Protein AF-A0A1E5IID4-F1 (afdb_monomer)

InterPro domains:
  IPR002300 Aminoacyl-tRNA synthetase, class Ia [PF00133] (70-242)
  IPR009008 Valyl/Leucyl/Isoleucyl-tRNA synthetase, editing domain [G3DSA:3.90.740.10] (1-156)
  IPR009008 Valyl/Leucyl/Isoleucyl-tRNA synthetase, editing domain [SSF50677] (2-156)
  IPR014729 Rossmann-like alpha/beta/alpha sandwich fold [G3DSA:3.40.50.620] (157-250)
  IPR050081 Isoleucine--tRNA ligase [PTHR42765] (2-252)

Structure (mmCIF, N/CA/C/O backbone):
data_AF-A0A1E5IID4-F1
#
_entry.id   AF-A0A1E5IID4-F1
#
loop_
_atom_site.group_PDB
_atom_site.id
_atom_site.type_symbol
_atom_site.label_atom_id
_atom_site.label_alt_id
_atom_site.label_comp_id
_atom_site.label_asym_id
_atom_site.label_entity_id
_atom_site.label_seq_id
_atom_site.pdbx_PDB_ins_code
_atom_site.Cartn_x
_atom_site.Cartn_y
_atom_site.Cartn_z
_atom_site.occupancy
_atom_site.B_iso_or_equiv
_atom_site.auth_seq_id
_atom_site.auth_comp_id
_atom_site.auth_asym_id
_atom_site.auth_atom_id
_atom_site.pdbx_PDB_model_num
ATOM 1 N N . MET A 1 1 ? -8.132 -4.219 3.186 1.00 92.50 1 MET A N 1
ATOM 2 C CA . MET A 1 1 ? -7.608 -4.450 4.550 1.00 92.50 1 MET A CA 1
ATOM 3 C C . MET A 1 1 ? -6.937 -5.801 4.546 1.00 92.50 1 MET A C 1
ATOM 5 O O . MET A 1 1 ? -7.510 -6.718 3.970 1.00 92.50 1 MET A O 1
ATOM 9 N N . ALA A 1 2 ? -5.759 -5.918 5.139 1.00 95.44 2 ALA A N 1
ATOM 10 C CA . ALA A 1 2 ? -5.010 -7.163 5.176 1.00 95.44 2 ALA A CA 1
ATOM 11 C C . ALA A 1 2 ? -5.033 -7.800 6.567 1.00 95.44 2 ALA A C 1
ATOM 13 O O . ALA A 1 2 ? -4.907 -7.110 7.582 1.00 95.44 2 ALA A O 1
ATOM 14 N N . PHE A 1 3 ? -5.168 -9.123 6.568 1.00 96.56 3 PHE A N 1
ATOM 15 C CA . PHE A 1 3 ? -5.141 -10.006 7.729 1.00 96.56 3 PHE A CA 1
ATOM 16 C C . PHE A 1 3 ? -4.030 -11.039 7.540 1.00 96.56 3 PHE A C 1
ATOM 18 O O . PHE A 1 3 ? -3.734 -11.428 6.413 1.00 96.56 3 PHE A O 1
ATOM 25 N N . ASN A 1 4 ? -3.427 -11.539 8.611 1.00 96.69 4 ASN A N 1
ATOM 26 C CA . ASN A 1 4 ? -2.572 -12.715 8.482 1.00 96.69 4 ASN A CA 1
ATOM 27 C C . ASN A 1 4 ? -3.449 -13.971 8.393 1.00 96.69 4 ASN A C 1
ATOM 29 O O . ASN A 1 4 ? -4.409 -14.112 9.146 1.00 96.69 4 ASN A O 1
ATOM 33 N N . LYS A 1 5 ? -3.108 -14.901 7.499 1.00 95.50 5 LYS A N 1
ATOM 34 C CA . LYS A 1 5 ? -3.879 -16.129 7.271 1.00 95.50 5 LYS A CA 1
ATOM 35 C C . LYS A 1 5 ? -4.032 -16.993 8.530 1.00 95.50 5 LYS A C 1
ATOM 37 O O . LYS A 1 5 ? -5.129 -17.488 8.792 1.00 95.50 5 LYS A O 1
ATOM 42 N N . GLU A 1 6 ? -2.942 -17.186 9.270 1.00 95.50 6 GLU A N 1
ATOM 43 C CA . GLU A 1 6 ? -2.855 -18.192 10.338 1.00 95.50 6 GLU A CA 1
ATOM 44 C C . GLU A 1 6 ? -3.177 -17.635 11.723 1.00 95.50 6 GLU A C 1
ATOM 46 O O . GLU A 1 6 ? -3.486 -18.395 12.638 1.00 95.50 6 GLU A O 1
ATOM 51 N N . PHE A 1 7 ? -3.117 -16.316 11.881 1.00 96.62 7 PHE A N 1
ATOM 52 C CA . PHE A 1 7 ? -3.350 -15.684 13.167 1.00 96.62 7 PHE A CA 1
ATOM 53 C C . PHE A 1 7 ? -4.822 -15.705 13.597 1.00 96.62 7 PHE A C 1
ATOM 55 O O . PHE A 1 7 ? -5.734 -15.679 12.766 1.00 96.62 7 PHE A O 1
ATOM 62 N N . GLU A 1 8 ? -5.033 -15.713 14.916 1.00 97.06 8 GLU A N 1
ATOM 63 C CA . GLU A 1 8 ? -6.351 -15.631 15.545 1.00 97.06 8 GLU A CA 1
ATOM 64 C C . GLU A 1 8 ? -6.802 -14.179 15.725 1.00 97.06 8 GLU A C 1
ATOM 66 O O . GLU A 1 8 ? -6.074 -13.311 16.221 1.00 97.06 8 GLU A O 1
ATOM 71 N N . TYR A 1 9 ? -8.052 -13.939 15.361 1.00 97.50 9 TYR A N 1
ATOM 72 C CA . TYR A 1 9 ? -8.741 -12.669 15.485 1.00 97.50 9 TYR A CA 1
ATOM 73 C C . TYR A 1 9 ? -10.017 -12.865 16.288 1.00 97.50 9 TYR A C 1
ATOM 75 O O . TYR A 1 9 ? -10.673 -13.901 16.188 1.00 97.50 9 TYR A O 1
ATOM 83 N N . ALA A 1 10 ? -10.378 -11.842 17.048 1.00 96.06 10 ALA A N 1
ATOM 84 C CA . ALA A 1 10 ? -11.539 -11.839 17.912 1.00 96.06 10 ALA A CA 1
ATOM 85 C C . ALA A 1 10 ? -12.446 -10.653 17.583 1.00 96.06 10 ALA A C 1
ATOM 87 O O . ALA A 1 10 ? -11.965 -9.541 17.346 1.00 96.06 10 ALA A O 1
ATOM 88 N N . ALA A 1 11 ? -13.757 -10.884 17.606 1.00 96.19 11 ALA A N 1
ATOM 89 C CA . ALA A 1 11 ? -14.714 -9.813 17.829 1.00 96.19 11 ALA A CA 1
ATOM 90 C C . ALA A 1 11 ? -14.823 -9.602 19.342 1.00 96.19 11 ALA A C 1
ATOM 92 O O . ALA A 1 11 ? -15.233 -10.508 20.073 1.00 96.19 11 ALA A O 1
ATOM 93 N N . ALA A 1 12 ? -14.443 -8.414 19.800 1.00 96.00 12 ALA A N 1
ATOM 94 C CA . ALA A 1 12 ? -14.484 -8.035 21.202 1.00 96.00 12 ALA A CA 1
ATOM 95 C C . ALA A 1 12 ? -15.435 -6.854 21.419 1.00 96.00 12 ALA A C 1
ATOM 97 O O . ALA A 1 12 ? -15.457 -5.898 20.637 1.00 96.00 12 ALA A O 1
ATOM 98 N N . VAL A 1 13 ? -16.230 -6.936 22.484 1.00 97.19 13 VAL A N 1
ATOM 99 C CA . VAL A 1 13 ? -17.073 -5.846 22.981 1.00 97.19 13 VAL A CA 1
ATOM 100 C C . VAL A 1 13 ? -16.237 -5.036 23.963 1.00 97.19 13 VAL A C 1
ATOM 102 O O . VAL A 1 13 ? -15.956 -5.506 25.061 1.00 97.19 13 VAL A O 1
ATOM 105 N N . TYR A 1 14 ? -15.822 -3.838 23.567 1.00 95.69 14 TYR A N 1
ATOM 106 C CA . TYR A 1 14 ? -15.093 -2.901 24.418 1.00 95.69 14 TYR A CA 1
ATOM 107 C C . TYR A 1 14 ? -16.077 -1.979 25.136 1.00 95.69 14 TYR A C 1
ATOM 109 O O . TYR A 1 14 ? -16.897 -1.332 24.481 1.00 95.69 14 TYR A O 1
ATOM 117 N N . LYS A 1 15 ? -15.979 -1.903 26.467 1.00 96.00 15 LYS A N 1
ATOM 118 C CA . LYS A 1 15 ? -16.832 -1.063 27.319 1.00 96.00 15 LYS A CA 1
ATOM 119 C C . LYS A 1 15 ? -16.033 0.122 27.846 1.00 96.00 15 LYS A C 1
ATOM 121 O O . LYS A 1 15 ? -14.933 -0.052 28.371 1.00 96.00 15 LYS A O 1
ATOM 126 N N . PHE A 1 16 ? -16.578 1.321 27.701 1.00 93.31 16 PHE A N 1
ATOM 127 C CA . PHE A 1 16 ? -15.960 2.572 28.137 1.00 93.31 16 PHE A CA 1
ATOM 128 C C . PHE A 1 16 ? -16.589 3.061 29.451 1.00 93.31 16 PHE A C 1
ATOM 130 O O . PHE A 1 16 ? -17.698 2.663 29.807 1.00 93.31 16 PHE A O 1
ATOM 137 N N . GLU A 1 17 ? -15.888 3.930 30.184 1.00 90.31 17 GLU A N 1
ATOM 138 C CA . GLU A 1 17 ? -16.369 4.473 31.470 1.00 90.31 17 GLU A CA 1
ATOM 139 C C . GLU A 1 17 ? -17.666 5.289 31.333 1.00 90.31 17 GLU A C 1
ATOM 141 O O . GLU A 1 17 ? -18.474 5.339 32.256 1.00 90.31 17 GLU A O 1
ATOM 146 N N . ASP A 1 18 ? -17.911 5.874 30.159 1.00 89.94 18 ASP A N 1
ATOM 147 C CA . ASP A 1 18 ? -19.139 6.599 29.815 1.00 89.94 18 ASP A CA 1
ATOM 148 C C . ASP A 1 18 ? -20.308 5.669 29.431 1.00 89.94 18 ASP A C 1
ATOM 150 O O . ASP A 1 18 ? -21.311 6.123 28.882 1.00 89.94 18 ASP A O 1
ATOM 154 N N . SER A 1 19 ? -20.193 4.366 29.720 1.00 88.31 19 SER A N 1
ATOM 155 C CA . SER A 1 19 ? -21.159 3.312 29.370 1.00 88.31 19 SER A CA 1
ATOM 156 C C . SER A 1 19 ? -21.359 3.094 27.867 1.00 88.31 19 SER A C 1
ATOM 158 O O . SER A 1 19 ? -22.272 2.369 27.466 1.00 88.31 19 SER A O 1
ATOM 160 N N . ARG A 1 20 ? -20.513 3.681 27.012 1.00 91.38 20 ARG A N 1
ATOM 161 C CA . ARG A 1 20 ? -20.490 3.343 25.588 1.00 91.38 20 ARG A CA 1
ATOM 162 C C . ARG A 1 20 ? -19.929 1.936 25.401 1.00 91.38 20 ARG A C 1
ATOM 164 O O . ARG A 1 20 ? -18.980 1.538 26.077 1.00 91.38 20 ARG A O 1
ATOM 171 N N . GLU A 1 21 ? -20.476 1.212 24.433 1.00 93.81 21 GLU A N 1
ATOM 172 C CA . GLU A 1 21 ? -19.963 -0.086 24.001 1.00 93.81 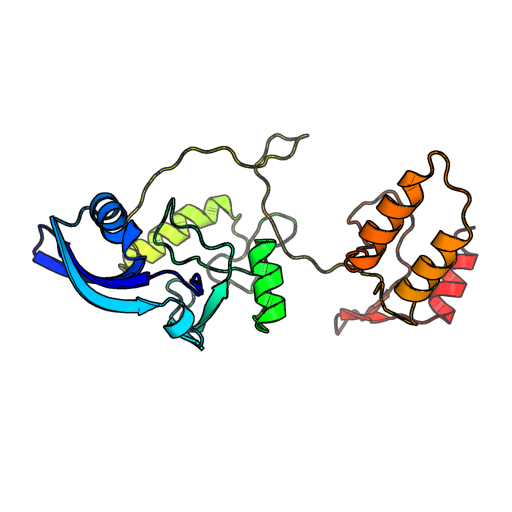21 GLU A CA 1
ATOM 173 C C . GLU A 1 21 ? -19.644 -0.054 22.505 1.00 93.81 21 GLU A C 1
ATOM 175 O O . GLU A 1 21 ? -20.433 0.450 21.706 1.00 93.81 21 GLU A O 1
ATOM 180 N N . GLU A 1 22 ? -18.494 -0.605 22.121 1.00 94.31 22 GLU A N 1
ATOM 181 C CA . GLU A 1 22 ? -18.074 -0.733 20.722 1.00 94.31 22 GLU A CA 1
ATOM 182 C C . GLU A 1 22 ? -17.695 -2.183 20.425 1.00 94.31 22 GLU A C 1
ATOM 184 O O . GLU A 1 22 ? -17.005 -2.832 21.212 1.00 94.31 22 GLU A O 1
ATOM 189 N N . ARG A 1 23 ? -18.110 -2.695 19.264 1.00 95.88 23 ARG A N 1
ATOM 190 C CA . ARG A 1 23 ? -17.734 -4.038 18.802 1.00 95.88 23 ARG A CA 1
ATOM 191 C C . ARG A 1 23 ? -16.633 -3.929 17.768 1.00 95.88 23 ARG A C 1
ATOM 193 O O . ARG A 1 23 ? -16.863 -3.411 16.677 1.00 95.88 23 ARG A O 1
ATOM 200 N N . LEU A 1 24 ? -15.454 -4.435 18.103 1.00 95.94 24 LEU A N 1
ATOM 201 C CA . LEU A 1 24 ? -14.268 -4.313 17.266 1.00 95.94 24 LEU A CA 1
ATOM 202 C C . LEU A 1 24 ? -13.729 -5.690 16.902 1.00 95.94 24 LEU A C 1
ATOM 204 O O . LEU A 1 24 ? -13.659 -6.579 17.746 1.00 95.94 24 LEU A O 1
ATOM 208 N N . ILE A 1 25 ? -13.315 -5.841 15.646 1.00 96.00 25 ILE A N 1
ATOM 209 C CA . ILE A 1 25 ? -12.484 -6.969 15.230 1.00 96.00 25 ILE A CA 1
ATOM 210 C C . ILE A 1 25 ? -11.034 -6.557 15.447 1.00 96.00 25 ILE A C 1
ATOM 212 O O . ILE A 1 25 ? -10.599 -5.519 14.945 1.00 96.00 25 ILE A O 1
ATOM 216 N N . VAL A 1 26 ? -10.294 -7.372 16.186 1.00 96.44 26 VAL A N 1
ATOM 217 C CA . VAL A 1 26 ? -8.874 -7.171 16.481 1.00 96.44 26 VAL A CA 1
ATOM 218 C C . VAL A 1 26 ? -8.156 -8.509 16.437 1.00 96.44 26 VAL A C 1
ATOM 220 O O . VAL A 1 26 ? -8.769 -9.565 16.595 1.00 96.44 26 VAL A O 1
ATOM 223 N N . ALA A 1 27 ? -6.845 -8.492 16.236 1.00 97.06 27 ALA A N 1
ATOM 224 C CA . ALA A 1 27 ? -6.039 -9.657 16.553 1.00 97.06 27 ALA A CA 1
ATOM 225 C C . ALA A 1 27 ? -6.164 -9.990 18.043 1.00 97.06 27 ALA A C 1
ATOM 227 O O . ALA A 1 27 ? -5.992 -9.111 18.890 1.00 97.06 27 ALA A O 1
ATOM 228 N N . LYS A 1 28 ? -6.420 -11.260 18.368 1.00 96.19 28 LYS A N 1
ATOM 229 C CA . LYS A 1 28 ? -6.664 -11.702 19.749 1.00 96.19 28 LYS A CA 1
ATOM 230 C C . LYS A 1 28 ? -5.496 -11.360 20.678 1.00 96.19 28 LYS A C 1
ATOM 232 O O . LYS A 1 28 ? -5.707 -10.828 21.761 1.00 96.19 28 LYS A O 1
ATOM 237 N N . ALA A 1 29 ? -4.266 -11.568 20.205 1.00 95.50 29 ALA A N 1
ATOM 238 C CA . ALA A 1 29 ? -3.044 -11.234 20.938 1.00 95.50 29 ALA A CA 1
ATOM 239 C C . ALA A 1 29 ? -2.870 -9.724 21.209 1.00 95.50 29 ALA A C 1
ATOM 241 O O . ALA A 1 29 ? -2.158 -9.348 22.135 1.00 95.50 29 ALA A O 1
ATOM 242 N N . LEU A 1 30 ? -3.527 -8.859 20.429 1.00 96.19 30 LEU A N 1
ATOM 243 C CA . LEU A 1 30 ? -3.438 -7.401 20.545 1.00 96.19 30 LEU A CA 1
ATOM 244 C C . LEU A 1 30 ? -4.653 -6.777 21.250 1.00 96.19 30 LEU A C 1
ATOM 246 O O . LEU A 1 30 ? -4.688 -5.560 21.421 1.00 96.19 30 LEU A O 1
ATOM 250 N N . ALA A 1 31 ? -5.636 -7.575 21.681 1.00 95.44 31 ALA A N 1
ATOM 251 C CA . ALA A 1 31 ? -6.885 -7.067 22.248 1.00 95.44 31 ALA A CA 1
ATOM 252 C C . ALA A 1 31 ? -6.673 -6.202 23.506 1.00 95.44 31 ALA A C 1
ATOM 254 O O . ALA A 1 31 ? -7.279 -5.133 23.615 1.00 95.44 31 ALA A O 1
ATOM 255 N N . GLU A 1 32 ? -5.767 -6.617 24.399 1.00 94.44 32 GLU A N 1
ATOM 256 C CA . GLU A 1 32 ? -5.387 -5.860 25.602 1.00 94.44 32 GLU A CA 1
ATOM 257 C C . GLU A 1 32 ? -4.684 -4.542 25.237 1.00 94.44 32 GLU A C 1
ATOM 259 O O . GLU A 1 32 ? -5.071 -3.473 25.695 1.00 94.44 32 GLU A O 1
ATOM 264 N N . ASN A 1 33 ? -3.712 -4.588 24.318 1.00 93.94 33 ASN A N 1
ATOM 265 C CA . ASN A 1 33 ? -2.992 -3.397 23.850 1.00 93.94 33 ASN A CA 1
ATOM 266 C C . ASN A 1 33 ? -3.955 -2.370 23.223 1.00 93.94 33 ASN A C 1
ATOM 268 O O . ASN A 1 33 ? -3.852 -1.163 23.461 1.00 93.94 33 ASN A O 1
ATOM 272 N N . VAL A 1 34 ? -4.936 -2.851 22.452 1.00 95.69 34 VAL A N 1
ATOM 273 C CA . VAL A 1 34 ? -5.995 -2.007 21.893 1.00 95.69 34 VAL A CA 1
ATOM 274 C C . VAL A 1 34 ? -6.870 -1.419 23.002 1.00 95.69 34 VAL A C 1
ATOM 276 O O . VAL A 1 34 ? -7.153 -0.223 22.930 1.00 95.69 34 VAL A O 1
ATOM 279 N N . LYS A 1 35 ? -7.238 -2.198 24.034 1.00 95.31 35 LYS A N 1
ATOM 280 C CA . LYS A 1 35 ? -8.002 -1.719 25.205 1.00 95.31 35 LYS A CA 1
ATOM 281 C C . LYS A 1 35 ? -7.343 -0.488 25.822 1.00 95.31 35 LYS A C 1
ATOM 283 O O . LYS A 1 35 ? -7.999 0.543 25.982 1.00 95.31 35 LYS A O 1
ATOM 288 N N . ASP A 1 36 ? -6.041 -0.578 26.082 1.00 94.06 36 ASP A N 1
ATOM 289 C CA . ASP A 1 36 ? -5.266 0.493 26.707 1.00 94.06 36 ASP A CA 1
ATOM 290 C C . ASP A 1 36 ? -5.187 1.732 25.806 1.00 94.06 36 ASP A C 1
ATOM 292 O O . ASP A 1 36 ? -5.413 2.861 26.250 1.00 94.06 36 ASP A O 1
ATOM 296 N N . LYS A 1 37 ? -4.931 1.534 24.506 1.00 93.88 37 LYS A N 1
ATOM 297 C CA . LYS A 1 37 ? -4.817 2.630 23.529 1.00 93.88 37 LYS A CA 1
ATOM 298 C C . LYS A 1 37 ? -6.129 3.386 23.321 1.00 93.88 37 LYS A C 1
ATOM 300 O O .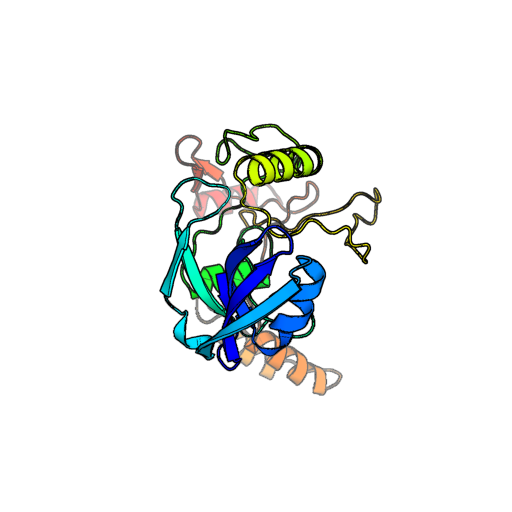 LYS A 1 37 ? -6.092 4.606 23.143 1.00 93.88 37 LYS A O 1
ATOM 305 N N . ILE A 1 38 ? -7.266 2.688 23.330 1.00 94.62 38 ILE A N 1
ATOM 306 C CA . ILE A 1 38 ? -8.592 3.312 23.200 1.00 94.62 38 ILE A CA 1
ATOM 307 C C . ILE A 1 38 ? -9.168 3.765 24.545 1.00 94.62 38 ILE A C 1
ATOM 309 O O . ILE A 1 38 ? -10.183 4.454 24.547 1.00 94.62 38 ILE A O 1
ATOM 313 N N . LYS A 1 39 ? -8.509 3.442 25.667 1.00 94.19 39 LYS A N 1
ATOM 314 C CA . LYS A 1 39 ? -8.967 3.733 27.034 1.00 94.19 39 LYS A CA 1
ATOM 315 C C . LYS A 1 39 ? -10.336 3.118 27.344 1.00 94.19 39 LYS A C 1
ATOM 317 O O . LYS A 1 39 ? -11.205 3.768 27.922 1.00 94.19 39 LYS A O 1
ATOM 322 N N . ALA A 1 40 ? -10.538 1.873 26.925 1.00 95.00 40 ALA A N 1
ATOM 323 C CA . ALA A 1 40 ? -11.692 1.095 27.360 1.00 95.00 40 ALA A CA 1
ATOM 324 C C . ALA A 1 40 ? -11.455 0.570 28.786 1.00 95.00 40 ALA A C 1
ATOM 326 O O . ALA A 1 40 ? -10.341 0.181 29.136 1.00 95.00 40 ALA A O 1
ATOM 327 N N . ALA A 1 41 ? -12.507 0.536 29.602 1.00 94.88 41 ALA A N 1
ATOM 328 C CA . ALA A 1 41 ? -12.450 0.009 30.963 1.00 94.88 41 ALA A CA 1
ATOM 329 C C . ALA A 1 41 ? -12.292 -1.519 30.959 1.00 94.88 41 ALA A C 1
ATOM 331 O O . ALA A 1 41 ? -11.540 -2.089 31.750 1.00 94.88 41 ALA A O 1
ATOM 332 N N . SER A 1 42 ? -12.973 -2.190 30.033 1.00 95.31 42 SER A N 1
ATOM 333 C CA . SER A 1 42 ? -12.894 -3.637 29.852 1.00 95.31 42 SER A CA 1
ATOM 334 C C . SER A 1 42 ? -13.168 -4.029 28.404 1.00 95.31 42 SER A C 1
ATOM 336 O O . SER A 1 42 ? -13.662 -3.230 27.602 1.00 95.31 42 SER A O 1
ATOM 338 N N . PHE A 1 43 ? -12.836 -5.271 28.064 1.00 96.56 43 PHE A N 1
ATOM 339 C CA . PHE A 1 43 ? -13.307 -5.906 26.842 1.00 96.56 43 PHE A CA 1
ATOM 340 C C . PHE A 1 43 ? -13.709 -7.350 27.114 1.00 96.56 43 PHE A C 1
ATOM 342 O O . PHE A 1 43 ? -13.184 -7.993 28.021 1.00 96.56 43 PHE A O 1
ATOM 349 N N . GLU A 1 44 ? -14.635 -7.848 26.307 1.00 96.69 44 GLU A N 1
ATOM 350 C CA . GLU A 1 44 ? -15.100 -9.230 26.342 1.00 96.69 44 GLU A CA 1
ATOM 351 C C . GLU A 1 44 ? -15.048 -9.807 24.929 1.00 96.69 44 GLU A C 1
ATOM 353 O O . GLU A 1 44 ? -15.604 -9.225 23.996 1.00 96.69 44 GLU A O 1
ATOM 358 N N . ILE A 1 45 ? -14.367 -10.939 24.756 1.00 96.94 45 ILE A N 1
ATOM 359 C CA . ILE A 1 45 ? -14.331 -11.648 23.475 1.00 96.94 45 ILE A CA 1
ATOM 360 C C . ILE A 1 45 ? -15.628 -12.439 23.323 1.00 96.94 45 ILE A C 1
ATOM 362 O O . ILE A 1 45 ? -15.943 -13.282 24.157 1.00 96.94 45 ILE A O 1
ATOM 366 N N . VAL A 1 46 ? -16.359 -12.185 22.238 1.00 97.12 46 VAL A N 1
ATOM 367 C CA . VAL A 1 46 ? -17.656 -12.831 21.963 1.00 97.12 46 VAL A CA 1
ATOM 368 C C . VAL A 1 46 ? -17.610 -13.792 20.778 1.00 97.12 46 VAL A C 1
ATOM 370 O O . VAL A 1 46 ? -18.520 -14.597 20.598 1.00 97.12 46 VAL A O 1
ATOM 373 N N . TRP A 1 47 ? -16.569 -13.707 19.949 1.00 96.94 47 TRP A N 1
ATOM 374 C CA . TRP A 1 47 ? -16.375 -14.584 18.799 1.00 96.94 47 TRP A CA 1
ATOM 375 C C . TRP A 1 47 ? -14.917 -14.574 18.348 1.00 96.94 47 TRP A C 1
ATOM 377 O O . TRP A 1 47 ? -14.248 -13.546 18.450 1.00 96.94 47 TRP A O 1
ATOM 387 N N . GLU A 1 48 ? -14.449 -15.695 17.802 1.00 96.81 48 GLU A N 1
ATOM 388 C CA . GLU A 1 48 ? -13.081 -15.862 17.317 1.00 96.81 48 GLU A CA 1
ATOM 389 C C . GLU A 1 48 ? -13.049 -16.585 15.967 1.00 96.81 48 GLU A C 1
ATOM 391 O O . GLU A 1 48 ? -13.883 -17.444 15.673 1.00 96.81 48 GLU A O 1
ATOM 396 N N . THR A 1 49 ? -12.055 -16.251 15.147 1.00 96.44 49 THR A N 1
ATOM 397 C CA . THR A 1 49 ? -11.751 -16.946 13.893 1.00 96.44 49 THR A CA 1
ATOM 398 C C . THR A 1 49 ? -10.273 -16.808 13.543 1.00 96.44 49 THR A C 1
ATOM 400 O O . THR A 1 49 ? -9.581 -15.905 14.015 1.00 96.44 49 THR A O 1
ATOM 403 N N . LYS A 1 50 ? -9.793 -17.643 12.621 1.00 96.81 50 LYS A N 1
ATOM 404 C CA . LYS A 1 50 ? -8.538 -17.382 11.908 1.00 96.81 50 LYS A CA 1
ATOM 405 C C . LYS A 1 50 ? -8.714 -16.289 10.857 1.00 96.81 50 LYS A C 1
ATOM 407 O O . LYS A 1 50 ? -9.794 -16.161 10.270 1.00 96.81 50 LYS A O 1
ATOM 412 N N . GLY A 1 51 ? -7.641 -15.557 10.559 1.00 94.38 51 GLY A N 1
ATOM 413 C CA . GLY A 1 51 ? -7.674 -14.435 9.615 1.00 94.38 51 GLY A CA 1
ATOM 414 C C . GLY A 1 51 ? -8.067 -14.812 8.183 1.00 94.38 51 GLY A C 1
ATOM 415 O O . GLY A 1 51 ? -8.653 -13.991 7.478 1.00 94.38 51 GLY A O 1
ATOM 416 N N . ILE A 1 52 ? -7.861 -16.071 7.775 1.00 95.75 52 ILE A N 1
ATOM 417 C CA . ILE A 1 52 ? -8.385 -16.608 6.505 1.00 95.75 52 ILE A CA 1
ATOM 418 C C . ILE A 1 52 ? -9.908 -16.445 6.358 1.00 95.75 52 ILE A C 1
ATOM 420 O O . ILE A 1 52 ? -10.397 -16.272 5.245 1.00 95.75 52 ILE A O 1
ATOM 424 N N . GLY A 1 53 ? -10.655 -16.434 7.467 1.00 93.56 53 GLY A N 1
ATOM 425 C CA . GLY A 1 53 ? -12.108 -16.245 7.465 1.00 93.56 53 GLY A CA 1
ATOM 426 C C . GLY A 1 53 ? -12.564 -14.849 7.025 1.00 93.56 53 GLY A C 1
ATOM 427 O O . GLY A 1 53 ? -13.744 -14.665 6.744 1.00 93.56 53 GLY A O 1
ATOM 428 N N . PHE A 1 54 ? -11.654 -13.871 6.933 1.00 93.69 54 PHE A N 1
ATOM 429 C CA . PHE A 1 54 ? -11.973 -12.510 6.485 1.00 93.69 54 PHE A CA 1
ATOM 430 C C . PHE A 1 54 ? -11.687 -12.252 5.005 1.00 93.69 54 PHE A C 1
ATOM 432 O O . PHE A 1 54 ? -11.923 -11.138 4.527 1.00 93.69 54 PHE A O 1
ATOM 439 N N . VAL A 1 55 ? -11.188 -13.241 4.258 1.00 92.94 55 VAL A N 1
ATOM 440 C CA . VAL A 1 55 ? -10.992 -13.077 2.813 1.00 92.94 55 VAL A CA 1
ATOM 441 C C . VAL A 1 55 ? -12.337 -12.803 2.143 1.00 92.94 55 VAL A C 1
ATOM 443 O O . VAL A 1 55 ? -13.305 -13.533 2.334 1.00 92.94 55 VAL A O 1
ATOM 446 N N . GLY A 1 56 ? -12.403 -11.725 1.363 1.00 90.19 56 GLY A N 1
ATOM 447 C CA . GLY A 1 56 ? -13.630 -11.301 0.685 1.00 90.19 56 GLY A CA 1
ATOM 448 C C . GLY A 1 56 ? -14.593 -10.489 1.557 1.00 90.19 56 GLY A C 1
ATOM 449 O O . GLY A 1 56 ? -15.590 -9.990 1.030 1.00 90.19 56 GLY A O 1
ATOM 450 N N . LEU A 1 57 ? -14.299 -10.288 2.850 1.00 92.56 57 LEU A N 1
ATOM 451 C CA . LEU A 1 57 ? -15.103 -9.420 3.713 1.00 92.56 57 LEU A CA 1
ATOM 452 C C . LEU A 1 57 ? -15.173 -8.014 3.109 1.00 92.56 57 LEU A C 1
ATOM 454 O O . LEU A 1 57 ? -14.146 -7.410 2.794 1.00 92.56 57 LEU A O 1
ATOM 458 N N . LYS A 1 58 ? -16.385 -7.479 2.972 1.00 92.38 58 LYS A N 1
ATOM 459 C CA . LYS A 1 58 ? -16.608 -6.118 2.488 1.00 92.38 58 LYS A CA 1
ATOM 460 C C . LYS A 1 58 ? -16.741 -5.168 3.666 1.00 92.38 58 LYS A C 1
ATOM 462 O O . LYS A 1 58 ? -17.612 -5.338 4.515 1.00 92.38 58 LYS A O 1
ATOM 467 N N . CYS A 1 59 ? -15.903 -4.141 3.692 1.00 90.44 59 CYS A N 1
ATOM 468 C CA . CYS A 1 59 ? -15.911 -3.121 4.733 1.00 90.44 59 CYS A CA 1
ATOM 469 C C . CYS A 1 59 ? -16.078 -1.740 4.119 1.00 90.44 59 CYS A C 1
ATOM 471 O O . CYS A 1 59 ? -15.498 -1.432 3.080 1.00 90.44 59 CYS A O 1
ATOM 473 N N . ARG A 1 60 ? -16.866 -0.891 4.770 1.00 91.12 60 ARG A N 1
ATOM 474 C CA . ARG A 1 60 ? -17.062 0.488 4.328 1.00 91.12 60 ARG A CA 1
ATOM 475 C C . ARG A 1 60 ? -15.838 1.328 4.685 1.00 91.12 60 ARG A C 1
ATOM 477 O O . ARG A 1 60 ? -15.344 1.253 5.808 1.00 91.12 60 ARG A O 1
ATOM 484 N N . ASN A 1 61 ? -15.357 2.134 3.743 1.00 88.88 61 ASN A N 1
ATOM 485 C CA . ASN A 1 61 ? -14.278 3.075 4.011 1.00 88.88 61 ASN A CA 1
ATOM 486 C C . ASN A 1 61 ? -14.771 4.203 4.946 1.00 88.88 61 ASN A C 1
ATOM 488 O O . ASN A 1 61 ? -15.823 4.790 4.689 1.00 88.88 61 ASN A O 1
ATOM 492 N N . PRO A 1 62 ? -14.036 4.543 6.020 1.00 88.38 62 PRO A N 1
ATOM 493 C CA . PRO A 1 62 ? -14.476 5.573 6.955 1.00 88.38 62 PRO A CA 1
ATOM 494 C C . PRO A 1 62 ? -14.374 6.994 6.382 1.00 88.38 62 PRO A C 1
ATOM 496 O O . PRO A 1 62 ? -15.086 7.876 6.847 1.00 88.38 62 PRO A O 1
ATOM 499 N N . LEU A 1 63 ? -13.528 7.236 5.382 1.00 86.25 63 LEU A N 1
ATOM 500 C CA . LEU A 1 63 ? -13.275 8.568 4.832 1.00 86.25 63 LEU A CA 1
ATOM 501 C C . LEU A 1 63 ? -14.033 8.823 3.520 1.00 86.25 63 LEU A C 1
ATOM 503 O O . LEU A 1 63 ? -14.565 9.910 3.314 1.00 86.25 63 LEU A O 1
ATOM 507 N N . VAL A 1 64 ? -14.085 7.822 2.640 1.00 81.12 64 VAL A N 1
ATOM 508 C CA . VAL A 1 64 ? -14.558 7.957 1.254 1.00 81.12 64 VAL A CA 1
ATOM 509 C C . VAL A 1 64 ? -15.913 7.265 1.079 1.00 81.12 64 VAL A C 1
ATOM 511 O O . VAL A 1 64 ? -15.989 6.150 0.564 1.00 81.12 64 VAL A O 1
ATOM 514 N N . GLY A 1 65 ? -16.978 7.943 1.519 1.00 75.31 65 GLY A N 1
ATOM 515 C CA . GLY A 1 65 ? -18.381 7.601 1.237 1.00 75.31 65 GLY A CA 1
ATOM 516 C C . GLY A 1 65 ? -18.731 6.111 1.366 1.00 75.31 65 GLY A C 1
ATOM 517 O O . GLY A 1 65 ? -18.575 5.506 2.428 1.00 75.31 65 GLY A O 1
ATOM 518 N N . ASP A 1 66 ? -19.223 5.529 0.270 1.00 79.12 66 ASP A N 1
ATOM 519 C CA . ASP A 1 66 ? -19.647 4.123 0.187 1.00 79.12 66 ASP A CA 1
ATOM 520 C C . ASP A 1 66 ? -18.607 3.213 -0.474 1.00 79.12 66 ASP A C 1
ATOM 522 O O . ASP A 1 66 ? -18.903 2.068 -0.825 1.00 79.12 66 ASP A O 1
ATOM 526 N N . ARG A 1 67 ? -17.363 3.690 -0.624 1.00 86.00 67 ARG A N 1
ATOM 527 C CA . ARG A 1 67 ? -16.292 2.871 -1.189 1.00 86.00 67 ARG A CA 1
ATOM 528 C C . ARG A 1 67 ? -16.083 1.635 -0.318 1.00 86.00 67 ARG A C 1
ATOM 530 O O . ARG A 1 67 ? -15.775 1.733 0.873 1.00 86.00 67 ARG A O 1
ATOM 537 N N . GLN A 1 68 ? -16.219 0.468 -0.934 1.00 87.12 68 GLN A N 1
ATOM 538 C CA . GLN A 1 68 ? -15.986 -0.806 -0.273 1.00 87.12 68 GLN A CA 1
ATOM 539 C C . GLN A 1 68 ? -14.504 -1.169 -0.344 1.00 87.12 68 GLN A C 1
ATOM 541 O O . GLN A 1 68 ? -13.854 -1.047 -1.378 1.00 87.12 68 GLN A O 1
ATOM 546 N N . SER A 1 69 ? -13.971 -1.607 0.787 1.00 89.25 69 SER A N 1
ATOM 547 C CA . SER A 1 69 ? -12.667 -2.244 0.909 1.00 89.25 69 SER A CA 1
ATOM 548 C C . SER A 1 69 ? -12.871 -3.741 1.075 1.00 89.25 69 SER A C 1
ATOM 550 O O . SER A 1 69 ? -13.787 -4.162 1.779 1.00 89.25 69 SER A O 1
ATOM 552 N N . GLN A 1 70 ? -12.000 -4.534 0.465 1.00 92.00 70 GLN A N 1
ATOM 553 C CA . GLN A 1 70 ? -12.012 -5.985 0.602 1.00 92.00 70 GLN A CA 1
ATOM 554 C C . GLN A 1 70 ? -11.013 -6.444 1.673 1.00 92.00 70 GLN A C 1
ATOM 556 O O . GLN A 1 70 ? -9.939 -5.849 1.834 1.00 92.00 70 GLN A O 1
ATOM 561 N N . GLY A 1 71 ? -11.375 -7.491 2.411 1.00 94.38 71 GLY A N 1
ATOM 562 C CA . GLY A 1 71 ? -10.470 -8.266 3.250 1.00 94.38 71 GLY A CA 1
ATOM 563 C C . GLY A 1 71 ? -9.614 -9.213 2.410 1.00 94.38 71 GLY A C 1
ATOM 564 O O . GLY A 1 71 ? -10.138 -9.974 1.596 1.00 94.38 71 GLY A O 1
ATOM 565 N N . ILE A 1 72 ? -8.300 -9.155 2.599 1.00 95.62 72 ILE A N 1
ATOM 566 C CA . ILE A 1 72 ? -7.314 -10.021 1.941 1.00 95.62 72 ILE A CA 1
ATOM 567 C C . ILE A 1 72 ? -6.411 -10.664 2.992 1.00 95.62 72 ILE A C 1
ATOM 569 O O . ILE A 1 72 ? -6.305 -10.146 4.107 1.00 95.62 72 ILE A O 1
ATOM 573 N N . VAL A 1 73 ? -5.726 -11.751 2.635 1.00 95.69 73 VAL A N 1
ATOM 574 C CA . VAL A 1 73 ? -4.660 -12.298 3.481 1.00 95.69 73 VAL A CA 1
ATOM 575 C C . VAL A 1 73 ? -3.294 -11.841 2.995 1.00 95.69 73 VAL A C 1
ATOM 577 O O . VAL A 1 73 ? -3.020 -11.853 1.798 1.00 95.69 73 VAL A O 1
ATOM 580 N N . ALA A 1 74 ? -2.434 -11.454 3.930 1.00 93.50 74 ALA A N 1
ATOM 581 C CA . ALA A 1 74 ? -1.065 -11.066 3.647 1.00 93.50 74 ALA A CA 1
ATOM 582 C C . ALA A 1 74 ? -0.118 -11.488 4.775 1.00 93.50 74 ALA A C 1
ATOM 584 O O . ALA A 1 74 ? -0.418 -11.327 5.959 1.00 93.50 74 ALA A O 1
ATOM 585 N N . GLY A 1 75 ? 1.050 -12.011 4.399 1.00 92.19 75 GLY A N 1
ATOM 586 C CA . GLY A 1 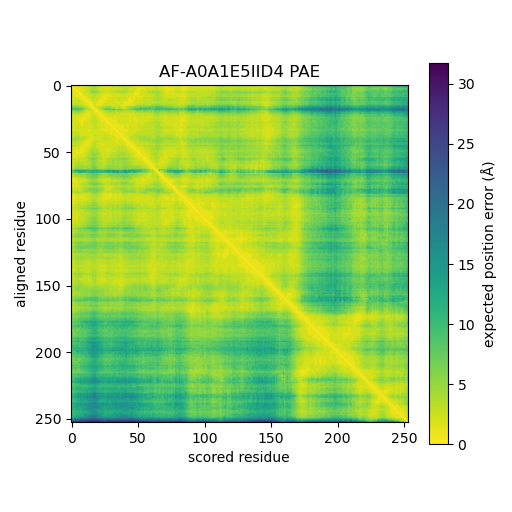75 ? 2.055 -12.497 5.350 1.00 92.19 75 GLY A CA 1
ATOM 587 C C . GLY A 1 75 ? 2.806 -11.395 6.103 1.00 92.19 75 GLY A C 1
ATOM 588 O O . GLY A 1 75 ? 3.388 -11.675 7.142 1.00 92.19 75 GLY A O 1
ATOM 589 N N . PHE A 1 76 ? 2.778 -10.149 5.615 1.00 92.06 76 PHE A N 1
ATOM 590 C CA . PHE A 1 76 ? 3.472 -9.014 6.241 1.00 92.06 76 PHE A CA 1
ATOM 591 C C . PHE A 1 76 ? 2.746 -8.438 7.466 1.00 92.06 76 PHE A C 1
ATOM 593 O O . PHE A 1 76 ? 3.265 -7.544 8.131 1.00 92.06 76 PHE A O 1
ATOM 600 N N . VAL A 1 77 ? 1.529 -8.904 7.761 1.00 93.00 77 VAL A N 1
ATOM 601 C CA . VAL A 1 77 ? 0.776 -8.456 8.936 1.00 93.00 77 VAL A CA 1
ATOM 602 C C . VAL A 1 77 ? 1.467 -8.970 10.201 1.00 93.00 77 VAL A C 1
ATOM 604 O O . VAL A 1 77 ? 1.618 -10.180 10.370 1.00 93.00 77 VAL A O 1
ATOM 607 N N . SER A 1 78 ? 1.866 -8.045 11.078 1.00 91.38 78 SER A N 1
ATOM 608 C CA . SER A 1 78 ? 2.568 -8.314 12.341 1.00 91.38 78 SER A CA 1
ATOM 609 C C . SER A 1 78 ? 1.614 -8.366 13.544 1.00 91.38 78 SER A C 1
ATOM 611 O O . SER A 1 78 ? 0.516 -7.809 13.506 1.00 91.38 78 SER A O 1
ATOM 613 N N . MET A 1 79 ? 2.067 -9.030 14.612 1.00 91.44 79 MET A N 1
ATOM 614 C CA . MET A 1 79 ? 1.416 -9.109 15.929 1.00 91.44 79 MET A CA 1
ATOM 615 C C . MET A 1 79 ? 2.149 -8.334 17.023 1.00 91.44 79 MET A C 1
ATOM 617 O O . MET A 1 79 ? 1.799 -8.442 18.193 1.00 91.44 79 MET A O 1
ATOM 621 N N . GLU A 1 80 ? 3.171 -7.567 16.657 1.00 88.81 80 GLU A N 1
ATOM 622 C CA . GLU A 1 80 ? 3.945 -6.778 17.617 1.00 88.81 80 GLU A CA 1
ATOM 623 C C . GLU A 1 80 ? 3.232 -5.472 17.979 1.00 88.81 80 GLU A C 1
ATOM 625 O O . GLU A 1 80 ? 3.275 -5.037 19.125 1.00 88.81 80 GLU A O 1
ATOM 630 N N . ASP A 1 81 ? 2.543 -4.860 17.011 1.00 86.12 81 ASP A N 1
ATOM 631 C CA . ASP A 1 81 ? 1.962 -3.531 17.161 1.00 86.12 81 ASP A CA 1
ATOM 632 C C . ASP A 1 81 ? 0.689 -3.323 16.327 1.00 86.12 81 ASP A C 1
ATOM 634 O O . ASP A 1 81 ? 0.400 -4.023 15.355 1.00 86.12 81 ASP A O 1
ATOM 638 N N . GLY A 1 82 ? -0.076 -2.294 16.700 1.00 92.38 82 GLY A N 1
ATOM 639 C CA . GLY A 1 82 ? -1.325 -1.919 16.034 1.00 92.38 82 GLY A CA 1
ATOM 640 C C . GLY A 1 82 ? -2.515 -2.768 16.485 1.00 92.38 82 GLY A C 1
ATOM 641 O O . GLY A 1 82 ? -2.675 -3.034 17.672 1.00 92.38 82 GLY A O 1
ATOM 642 N N . THR A 1 83 ? -3.384 -3.135 15.541 1.00 95.38 83 THR A N 1
ATOM 643 C CA . THR A 1 83 ? -4.598 -3.943 15.784 1.00 95.38 83 THR A CA 1
ATOM 644 C C . THR A 1 83 ? -4.509 -5.348 15.182 1.00 95.38 83 THR A C 1
ATOM 646 O O . THR A 1 83 ? -5.452 -6.130 15.303 1.00 95.38 83 THR A O 1
ATOM 649 N N . GLY A 1 84 ? -3.418 -5.651 14.469 1.00 94.81 84 GLY A N 1
ATOM 650 C CA . GLY A 1 84 ? -3.276 -6.848 13.636 1.00 94.81 84 GLY A CA 1
ATOM 651 C C . GLY A 1 84 ? -4.107 -6.816 12.349 1.00 94.81 84 GLY A C 1
ATOM 652 O O . GLY A 1 84 ? -4.172 -7.820 11.643 1.00 94.81 84 GLY A O 1
ATOM 653 N N . ILE A 1 85 ? -4.742 -5.683 12.024 1.00 95.75 85 ILE A N 1
ATOM 654 C CA . ILE A 1 85 ? -5.463 -5.452 10.766 1.00 95.75 85 ILE A CA 1
ATOM 655 C C . ILE A 1 85 ? -4.826 -4.251 10.074 1.00 95.75 85 ILE A C 1
ATOM 657 O O . ILE A 1 85 ? -4.805 -3.148 10.622 1.00 95.75 85 ILE A O 1
ATOM 661 N N . VAL A 1 86 ? -4.323 -4.453 8.859 1.00 95.56 86 VAL A N 1
ATOM 662 C CA . VAL A 1 86 ? -3.561 -3.423 8.142 1.00 95.56 86 VAL A CA 1
ATOM 663 C C . VAL A 1 86 ? -4.435 -2.762 7.074 1.00 95.56 86 VAL A C 1
ATOM 665 O O . VAL A 1 86 ? -5.073 -3.429 6.251 1.00 95.56 86 VAL A O 1
ATOM 668 N N . HIS A 1 87 ? -4.501 -1.430 7.088 1.00 94.44 87 HIS A N 1
ATOM 669 C CA . HIS A 1 87 ? -5.072 -0.663 5.980 1.00 94.44 87 HIS A CA 1
ATOM 670 C C . HIS A 1 87 ? -4.147 -0.768 4.764 1.00 94.44 87 HIS A C 1
ATOM 672 O O . HIS A 1 87 ? -2.946 -0.612 4.913 1.00 94.44 87 HIS A O 1
ATOM 678 N N . ILE A 1 88 ? -4.725 -1.012 3.584 1.00 93.19 88 ILE A N 1
ATOM 679 C CA . ILE A 1 88 ? -3.982 -1.183 2.333 1.00 93.19 88 ILE A CA 1
ATOM 680 C C . ILE A 1 88 ? -4.320 -0.032 1.393 1.00 93.19 88 ILE A C 1
ATOM 682 O O . ILE A 1 88 ? -5.497 0.186 1.084 1.00 93.19 88 ILE A O 1
ATOM 686 N N . ALA A 1 89 ? -3.285 0.655 0.924 1.00 93.62 89 ALA A N 1
ATOM 687 C CA . ALA A 1 89 ? -3.334 1.699 -0.086 1.00 93.62 89 ALA A CA 1
ATOM 688 C C . ALA A 1 89 ? -2.279 1.390 -1.166 1.00 93.62 89 ALA A C 1
ATOM 690 O O . ALA A 1 89 ? -1.143 1.858 -1.061 1.00 93.62 89 ALA A O 1
ATOM 691 N N . PRO A 1 90 ? -2.630 0.632 -2.229 1.00 93.94 90 PRO A N 1
ATOM 692 C CA . PRO A 1 90 ? -1.653 0.121 -3.198 1.00 93.94 90 PRO A CA 1
ATOM 693 C C . PRO A 1 90 ? -0.807 1.200 -3.882 1.00 93.94 90 PRO A C 1
ATOM 695 O O . PRO A 1 90 ? 0.313 0.940 -4.304 1.00 93.94 90 PRO A O 1
ATOM 698 N N . GLY A 1 91 ? -1.303 2.436 -3.967 1.00 94.62 91 GLY A N 1
ATOM 699 C CA . GLY A 1 91 ? -0.535 3.555 -4.499 1.00 94.62 91 GLY A CA 1
ATOM 700 C C . GLY A 1 91 ? 0.514 4.150 -3.556 1.00 94.62 91 GLY A C 1
ATOM 701 O O . GLY A 1 91 ? 1.174 5.104 -3.960 1.00 94.62 91 GLY A O 1
ATOM 702 N N . HIS A 1 92 ? 0.665 3.662 -2.321 1.00 94.75 92 HIS A N 1
ATOM 703 C CA . HIS A 1 92 ? 1.475 4.308 -1.278 1.00 94.75 92 HIS A CA 1
ATOM 704 C C . HIS A 1 92 ? 2.324 3.348 -0.424 1.00 94.75 92 HIS A C 1
ATOM 706 O O . HIS A 1 92 ? 2.922 3.784 0.558 1.00 94.75 92 HIS A O 1
ATOM 712 N N . GLY A 1 93 ? 2.439 2.074 -0.803 1.00 92.69 93 GLY A N 1
ATOM 713 C CA . GLY A 1 93 ? 3.289 1.088 -0.126 1.00 92.69 93 GLY A CA 1
ATOM 714 C C . GLY A 1 93 ? 3.722 -0.014 -1.088 1.00 92.69 93 GLY A C 1
ATOM 715 O O . GLY A 1 93 ? 2.986 -0.337 -2.016 1.00 92.69 93 GLY A O 1
ATOM 716 N N . GLN A 1 94 ? 4.920 -0.572 -0.906 1.00 91.06 94 GLN A N 1
ATOM 717 C CA . GLN A 1 94 ? 5.441 -1.611 -1.804 1.00 91.06 94 GLN A CA 1
ATOM 718 C C . GLN A 1 94 ? 4.690 -2.934 -1.615 1.00 91.06 94 GLN A C 1
ATOM 720 O O . GLN A 1 94 ? 4.272 -3.557 -2.592 1.00 91.06 94 GLN A O 1
ATOM 725 N N . GLU A 1 95 ? 4.500 -3.346 -0.365 1.00 92.62 95 GLU A N 1
ATOM 726 C CA . GLU A 1 95 ? 3.735 -4.530 0.019 1.00 92.62 95 GLU A CA 1
ATOM 727 C C . GLU A 1 95 ? 2.262 -4.374 -0.380 1.00 92.62 95 GLU A C 1
ATOM 729 O O . GLU A 1 95 ? 1.668 -5.283 -0.960 1.00 92.62 95 GLU A O 1
ATOM 734 N N . ASP A 1 96 ? 1.702 -3.181 -0.165 1.00 94.94 96 ASP A N 1
ATOM 735 C CA . ASP A 1 96 ? 0.347 -2.818 -0.575 1.00 94.94 96 ASP A CA 1
ATOM 736 C C . ASP A 1 96 ? 0.169 -2.882 -2.095 1.00 94.94 96 ASP A C 1
ATOM 738 O O . ASP A 1 96 ? -0.864 -3.346 -2.574 1.00 94.94 96 ASP A O 1
ATOM 742 N N . TYR A 1 97 ? 1.165 -2.422 -2.860 1.00 93.38 97 TYR A N 1
ATOM 743 C CA . TYR A 1 97 ? 1.162 -2.475 -4.322 1.00 93.38 97 TYR A CA 1
ATOM 744 C C . TYR A 1 97 ? 1.162 -3.922 -4.821 1.00 93.38 97 TYR A C 1
ATOM 746 O O . TYR A 1 97 ? 0.367 -4.277 -5.689 1.00 93.38 97 TYR A O 1
ATOM 754 N N . GLN A 1 98 ? 2.016 -4.774 -4.245 1.00 91.94 98 GLN A N 1
ATOM 755 C CA . GLN A 1 98 ? 2.082 -6.197 -4.592 1.00 91.94 98 GLN A CA 1
ATOM 756 C C . GLN A 1 98 ? 0.779 -6.923 -4.258 1.00 91.94 98 GLN A C 1
ATOM 758 O O . GLN A 1 98 ? 0.234 -7.615 -5.116 1.00 91.94 98 GLN A O 1
ATOM 763 N N . ALA A 1 99 ? 0.240 -6.701 -3.058 1.00 93.06 99 ALA A N 1
ATOM 764 C CA . ALA A 1 99 ? -1.062 -7.230 -2.672 1.00 93.06 99 ALA A CA 1
ATOM 765 C C . ALA A 1 99 ? -2.183 -6.688 -3.576 1.00 93.06 99 ALA A C 1
ATOM 767 O O . ALA A 1 99 ? -3.113 -7.411 -3.926 1.00 93.06 99 ALA A O 1
ATOM 768 N N . GLY A 1 100 ? -2.084 -5.427 -4.000 1.00 93.38 100 GLY A N 1
ATOM 769 C CA . GLY A 1 100 ? -3.004 -4.832 -4.959 1.00 93.38 100 GLY A CA 1
ATOM 770 C C . GLY A 1 100 ? -2.991 -5.545 -6.309 1.00 93.38 100 GLY A C 1
ATOM 771 O O . GLY A 1 100 ? -4.055 -5.871 -6.822 1.00 93.38 100 GLY A O 1
ATOM 772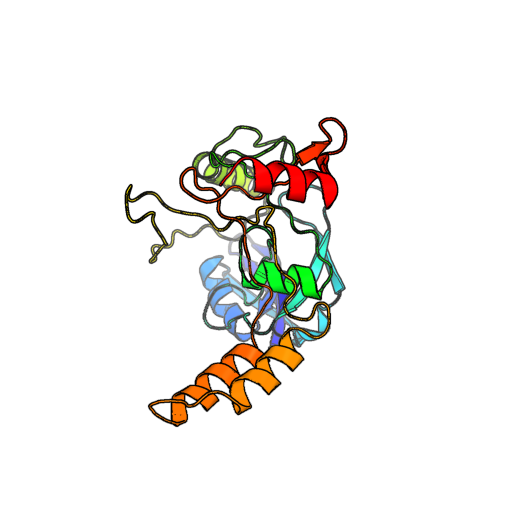 N N . LEU A 1 101 ? -1.812 -5.862 -6.847 1.00 91.69 101 LEU A N 1
ATOM 773 C CA . LEU A 1 101 ? -1.689 -6.633 -8.088 1.00 91.69 101 LEU A CA 1
ATOM 774 C C . LEU A 1 101 ? -2.224 -8.063 -7.945 1.00 91.69 101 LEU A C 1
ATOM 776 O O . LEU A 1 101 ? -2.968 -8.518 -8.810 1.00 91.69 101 LEU A O 1
ATOM 780 N N . GLU A 1 102 ? -1.873 -8.758 -6.860 1.00 91.88 102 GLU A N 1
ATOM 781 C CA . GLU A 1 102 ? -2.276 -10.152 -6.617 1.00 91.88 102 GLU A CA 1
ATOM 782 C C . GLU A 1 102 ? -3.799 -10.305 -6.500 1.00 91.88 102 GLU A C 1
ATOM 784 O O . GLU A 1 102 ? -4.383 -11.218 -7.081 1.00 91.88 102 GLU A O 1
ATOM 789 N N . TYR A 1 103 ? -4.449 -9.388 -5.782 1.00 91.62 103 TYR A N 1
ATOM 790 C CA . TYR A 1 103 ? -5.891 -9.430 -5.531 1.00 91.62 103 TYR A CA 1
ATOM 791 C C . TYR A 1 103 ? -6.715 -8.586 -6.515 1.00 91.62 103 TYR A C 1
ATOM 793 O O . TYR A 1 103 ? -7.926 -8.454 -6.331 1.00 91.62 103 TYR A O 1
ATOM 801 N N . GLY A 1 104 ? -6.087 -7.997 -7.539 1.00 91.69 104 GLY A N 1
ATOM 802 C CA . GLY A 1 104 ? -6.769 -7.152 -8.525 1.00 91.69 104 GLY A CA 1
ATOM 803 C C . GLY A 1 104 ? -7.395 -5.886 -7.927 1.00 91.69 104 GLY A C 1
ATOM 804 O O . GLY A 1 104 ? -8.459 -5.451 -8.366 1.00 91.69 104 GLY A O 1
ATOM 805 N N . LEU A 1 105 ? -6.771 -5.309 -6.897 1.00 91.44 105 LEU A N 1
ATOM 806 C CA . LEU A 1 105 ? -7.217 -4.064 -6.281 1.00 91.44 105 LEU A CA 1
ATOM 807 C C . LEU A 1 105 ? -6.805 -2.862 -7.132 1.00 91.44 105 LEU A C 1
ATOM 809 O O . LEU A 1 105 ? -5.717 -2.807 -7.702 1.00 91.44 105 LEU A O 1
ATOM 813 N N . GLU A 1 106 ? -7.659 -1.847 -7.140 1.00 89.75 106 GLU A N 1
ATOM 814 C CA . GLU A 1 106 ? -7.377 -0.591 -7.822 1.00 89.75 106 GLU A CA 1
ATOM 815 C C . GLU A 1 106 ? -6.177 0.138 -7.193 1.00 89.75 106 GLU A C 1
ATOM 817 O O . GLU A 1 106 ? -6.139 0.409 -5.985 1.00 89.75 106 GLU A O 1
ATOM 822 N N . ILE A 1 107 ? -5.202 0.494 -8.031 1.00 91.50 107 ILE A N 1
ATOM 823 C CA . ILE A 1 107 ? -3.977 1.177 -7.615 1.00 91.50 107 ILE A CA 1
ATOM 824 C C . ILE A 1 107 ? -4.193 2.685 -7.692 1.00 91.50 107 ILE A C 1
ATOM 826 O O . ILE A 1 107 ? -3.875 3.331 -8.687 1.00 91.50 107 ILE A O 1
ATOM 830 N N . ILE A 1 108 ? -4.742 3.246 -6.616 1.00 89.00 108 ILE A N 1
ATOM 831 C CA . ILE A 1 108 ? -5.027 4.682 -6.528 1.00 89.00 108 ILE A CA 1
ATOM 832 C C . ILE A 1 108 ? -3.889 5.410 -5.821 1.00 89.00 108 ILE A C 1
ATOM 834 O O . ILE A 1 108 ? -3.471 5.008 -4.733 1.00 89.00 108 ILE A O 1
ATOM 838 N N . SER A 1 109 ? -3.443 6.521 -6.405 1.00 93.25 109 SER A N 1
ATOM 839 C CA . SER A 1 109 ? -2.504 7.448 -5.778 1.00 93.25 109 SER A CA 1
ATOM 840 C C . SER A 1 109 ? -2.919 8.897 -6.060 1.00 93.25 109 SER A C 1
ATOM 842 O O . SER A 1 109 ? -2.426 9.506 -7.011 1.00 93.25 109 SER A O 1
ATOM 844 N N . PRO A 1 110 ? -3.828 9.478 -5.253 1.00 92.81 110 PRO A N 1
ATOM 845 C CA . PRO A 1 110 ? -4.494 10.736 -5.582 1.00 92.81 110 PRO A CA 1
ATOM 846 C C . PRO A 1 110 ? -3.628 11.957 -5.233 1.00 92.81 110 PRO A C 1
ATOM 848 O O . PRO A 1 110 ? -4.120 12.941 -4.685 1.00 92.81 110 PRO A O 1
ATOM 851 N N . VAL A 1 111 ? -2.315 11.889 -5.477 1.00 94.88 111 VAL A N 1
ATOM 852 C CA . VAL A 1 111 ? -1.330 12.911 -5.094 1.00 94.88 111 VAL A CA 1
ATOM 853 C C . VAL A 1 111 ? -0.409 13.220 -6.275 1.00 94.88 111 VAL A C 1
ATOM 855 O O . VAL A 1 111 ? 0.283 12.350 -6.803 1.00 94.88 111 VAL A O 1
ATOM 858 N N . ASN A 1 112 ? -0.343 14.486 -6.681 1.00 92.00 112 ASN A N 1
ATOM 859 C CA . ASN A 1 112 ? 0.508 14.922 -7.790 1.00 92.00 112 ASN A CA 1
ATOM 860 C C . ASN A 1 112 ? 1.982 15.129 -7.381 1.00 92.00 112 ASN A C 1
ATOM 862 O O . ASN A 1 112 ? 2.361 14.980 -6.219 1.00 92.00 112 ASN A O 1
ATOM 866 N N . ASP A 1 113 ? 2.836 15.484 -8.350 1.00 90.56 113 ASP A N 1
ATOM 867 C CA . ASP A 1 113 ? 4.299 15.600 -8.169 1.00 90.56 113 ASP A CA 1
ATOM 868 C C . ASP A 1 113 ? 4.722 16.672 -7.158 1.00 90.56 113 ASP A C 1
ATOM 870 O O . ASP A 1 113 ? 5.864 16.686 -6.698 1.00 90.56 113 ASP A O 1
ATOM 874 N N . LYS A 1 114 ? 3.801 17.572 -6.798 1.00 91.25 114 LYS A N 1
ATOM 875 C CA . LYS A 1 114 ? 4.010 18.630 -5.806 1.00 91.25 114 LYS A CA 1
ATOM 876 C C . LYS A 1 114 ? 3.526 18.232 -4.408 1.00 91.25 114 LYS A C 1
ATOM 878 O O . LYS A 1 114 ? 3.572 19.066 -3.507 1.00 91.25 114 LYS A O 1
ATOM 883 N N . GLY A 1 115 ? 3.045 17.001 -4.220 1.00 93.31 115 GLY A N 1
ATOM 884 C CA . GLY A 1 115 ? 2.474 16.554 -2.949 1.00 93.31 115 GLY A CA 1
ATOM 885 C C . GLY A 1 115 ? 1.094 17.152 -2.660 1.00 93.31 115 GLY A C 1
ATOM 886 O O . GLY A 1 115 ? 0.722 17.272 -1.492 1.00 93.31 115 GLY A O 1
ATOM 887 N N . LEU A 1 116 ? 0.357 17.570 -3.696 1.00 96.12 116 LEU A N 1
ATOM 888 C CA . LEU A 1 116 ? -1.009 18.086 -3.580 1.00 96.12 116 LEU A CA 1
ATOM 889 C C . LEU A 1 116 ? -2.008 17.005 -3.993 1.00 96.12 116 LEU A C 1
ATOM 891 O O . LEU A 1 116 ? -1.754 16.285 -4.962 1.00 96.12 116 LEU A O 1
ATOM 895 N N . TYR A 1 117 ? -3.143 16.922 -3.303 1.00 95.62 117 TYR A N 1
ATOM 896 C CA . TYR A 1 117 ? -4.217 16.023 -3.721 1.00 95.62 117 TYR A CA 1
ATOM 897 C C . TYR A 1 117 ? -4.811 16.435 -5.074 1.00 95.62 117 TYR A C 1
ATOM 899 O O . TYR A 1 117 ? -4.912 17.625 -5.389 1.00 95.62 117 TYR A O 1
ATOM 907 N N . THR A 1 118 ? -5.183 15.438 -5.876 1.00 93.81 118 THR A N 1
ATOM 908 C CA . THR A 1 118 ? -5.795 15.606 -7.202 1.00 93.81 118 THR A CA 1
ATOM 909 C C . THR A 1 118 ? -7.322 15.682 -7.108 1.00 93.81 118 THR A C 1
ATOM 911 O O . THR A 1 118 ? -7.913 15.445 -6.055 1.00 93.81 118 THR A O 1
ATOM 914 N N . LYS A 1 119 ? -7.978 15.944 -8.246 1.00 92.50 119 LYS A N 1
ATOM 915 C CA . LYS A 1 119 ? -9.442 15.889 -8.406 1.00 92.50 119 LYS A CA 1
ATOM 916 C C . LYS A 1 119 ? -10.080 14.541 -8.036 1.00 92.50 119 LYS A C 1
ATOM 918 O O . LYS A 1 119 ? -11.292 14.466 -7.891 1.00 92.50 119 LYS A O 1
ATOM 923 N N . GLU A 1 120 ? -9.288 13.472 -7.904 1.00 88.00 120 GLU A N 1
ATOM 924 C CA . GLU A 1 120 ? -9.765 12.166 -7.422 1.00 88.00 120 GLU A CA 1
ATOM 925 C C . GLU A 1 120 ? -10.245 12.234 -5.967 1.00 88.00 120 GLU A C 1
ATOM 927 O O . GLU A 1 120 ? -11.030 11.393 -5.531 1.00 88.00 120 GLU A O 1
ATOM 932 N N . VAL A 1 121 ? -9.801 13.248 -5.216 1.00 88.94 121 VAL A N 1
ATOM 933 C CA . VAL A 1 121 ? -10.257 13.527 -3.853 1.00 88.94 121 VAL A CA 1
ATOM 934 C C . VAL A 1 121 ? -10.707 14.994 -3.775 1.00 88.94 121 VAL A C 1
ATOM 936 O O . VAL A 1 121 ? -9.974 15.830 -3.243 1.00 88.94 121 VAL A O 1
ATOM 939 N N . PRO A 1 122 ? -11.911 15.327 -4.289 1.00 89.38 122 PRO A N 1
ATOM 940 C CA . PRO A 1 122 ? -12.368 16.713 -4.446 1.00 89.38 122 PRO A CA 1
ATOM 941 C C . PRO A 1 122 ? -12.330 17.539 -3.156 1.00 89.38 122 PRO A C 1
ATOM 943 O O . PRO A 1 122 ? -11.989 18.714 -3.172 1.00 89.38 122 PRO A O 1
ATOM 946 N N . GLU A 1 123 ? -12.634 16.916 -2.016 1.00 89.88 123 GLU A N 1
ATOM 947 C CA . GLU A 1 123 ? -12.651 17.579 -0.704 1.00 89.88 123 GLU A CA 1
ATOM 948 C C . GLU A 1 123 ? -11.282 18.132 -0.281 1.00 89.88 123 GLU A C 1
ATOM 950 O O . GLU A 1 123 ? -11.214 19.105 0.468 1.00 89.88 123 GLU A O 1
ATOM 955 N N . PHE A 1 124 ? -10.193 17.528 -0.763 1.00 93.19 124 PHE A N 1
ATOM 956 C CA . PHE A 1 124 ? -8.829 17.936 -0.433 1.00 93.19 124 PHE A CA 1
ATOM 957 C C . PHE A 1 124 ? -8.052 18.436 -1.654 1.00 93.19 124 PHE A C 1
ATOM 959 O O . PHE A 1 124 ? -6.844 18.646 -1.552 1.00 93.19 124 PHE A O 1
ATOM 966 N N . GLU A 1 125 ? -8.712 18.642 -2.796 1.00 95.38 125 GLU A N 1
ATOM 967 C CA . GLU A 1 125 ? -8.062 19.020 -4.049 1.00 95.38 125 GLU A CA 1
ATOM 968 C C . GLU A 1 125 ? -7.168 20.260 -3.871 1.00 95.38 125 GLU A C 1
ATOM 970 O O . GLU A 1 125 ? -7.536 21.239 -3.220 1.00 95.38 125 GLU A O 1
ATOM 975 N N . ASN A 1 126 ? -5.959 20.217 -4.440 1.00 96.19 126 ASN A N 1
ATOM 976 C CA . ASN A 1 126 ? -4.933 21.262 -4.328 1.00 96.19 126 ASN A CA 1
ATOM 977 C C . ASN A 1 126 ? -4.407 21.533 -2.901 1.00 96.19 126 ASN A C 1
ATOM 979 O O . ASN A 1 126 ? -3.579 22.431 -2.715 1.00 96.19 126 ASN A O 1
ATOM 983 N N . ILE A 1 127 ? -4.793 20.742 -1.896 1.00 97.00 127 ILE A N 1
ATOM 984 C CA . ILE A 1 127 ? -4.231 20.819 -0.542 1.00 97.00 127 ILE A CA 1
ATOM 985 C C . ILE A 1 127 ? -3.004 19.906 -0.443 1.00 97.00 127 ILE A C 1
ATOM 987 O O . ILE A 1 127 ? -3.016 18.752 -0.867 1.00 97.00 127 ILE A O 1
ATOM 991 N N . HIS A 1 128 ? -1.922 20.421 0.146 1.00 96.56 128 HIS A N 1
ATOM 992 C CA . HIS A 1 128 ? -0.711 19.639 0.396 1.00 96.56 128 HIS A CA 1
ATOM 993 C C . HIS A 1 128 ? -0.951 18.562 1.463 1.00 96.56 128 HIS A C 1
ATOM 995 O O . HIS A 1 128 ? -1.537 18.862 2.504 1.00 96.56 128 HIS A O 1
ATOM 1001 N N . ILE A 1 129 ? -0.414 17.352 1.274 1.00 95.31 129 ILE A N 1
ATOM 1002 C CA . ILE A 1 129 ? -0.631 16.179 2.151 1.00 95.31 129 ILE A CA 1
ATOM 1003 C C . ILE A 1 129 ? -0.504 16.482 3.656 1.00 95.31 129 ILE A C 1
ATOM 1005 O O . ILE A 1 129 ? -1.388 16.159 4.442 1.00 95.31 129 ILE A O 1
ATOM 1009 N N . HIS A 1 130 ? 0.543 17.199 4.073 1.00 93.81 130 HIS A N 1
ATOM 1010 C CA . HIS A 1 130 ? 0.748 17.557 5.482 1.00 93.81 130 HIS A CA 1
ATOM 1011 C C 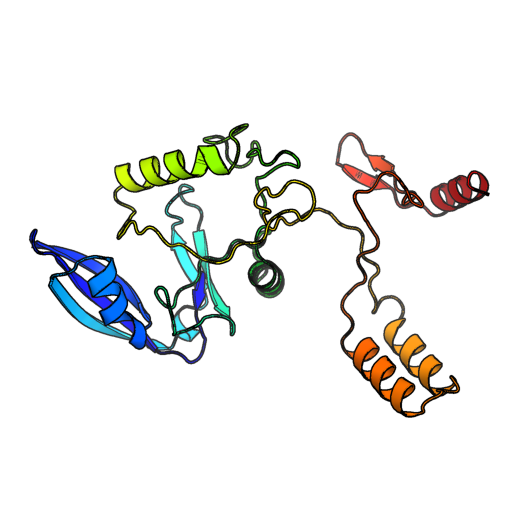. HIS A 1 130 ? -0.317 18.510 6.042 1.00 93.81 130 HIS A C 1
ATOM 1013 O O . HIS A 1 130 ? -0.626 18.434 7.228 1.00 93.81 130 HIS A O 1
ATOM 1019 N N . LYS A 1 131 ? -0.882 19.394 5.209 1.00 95.69 131 LYS A N 1
ATOM 1020 C CA . LYS A 1 131 ? -1.981 20.290 5.603 1.00 95.69 131 LYS A CA 1
ATOM 1021 C C . LYS A 1 131 ? -3.324 19.562 5.627 1.00 95.69 131 LYS A C 1
ATOM 1023 O O . LYS A 1 131 ? -4.188 19.933 6.410 1.00 95.69 131 LYS A O 1
ATOM 1028 N N . ALA A 1 132 ? -3.483 18.525 4.809 1.00 95.56 132 ALA A N 1
ATOM 1029 C CA . ALA A 1 132 ? -4.690 17.711 4.794 1.00 95.56 132 ALA A CA 1
ATOM 1030 C C . ALA A 1 132 ? -4.797 16.788 6.017 1.00 95.56 132 ALA A C 1
ATOM 1032 O O . ALA A 1 132 ? -5.901 16.560 6.494 1.00 95.56 132 ALA A O 1
ATOM 1033 N N . ASN A 1 133 ? -3.680 16.289 6.566 1.00 94.88 133 ASN A N 1
ATOM 1034 C CA . ASN A 1 133 ? -3.703 15.356 7.703 1.00 94.88 133 ASN A CA 1
ATOM 1035 C C . ASN A 1 133 ? -4.547 15.857 8.901 1.00 94.88 133 ASN A C 1
ATOM 1037 O O . ASN A 1 133 ? -5.407 15.104 9.361 1.00 94.88 133 ASN A O 1
ATOM 1041 N N . PRO A 1 134 ? -4.384 17.102 9.404 1.00 95.69 134 PRO A N 1
ATOM 1042 C CA . PRO A 1 134 ? -5.265 17.645 10.440 1.00 95.69 134 PRO A CA 1
ATOM 1043 C C . PRO A 1 134 ? -6.743 17.704 10.035 1.00 95.69 134 PRO A C 1
ATOM 1045 O O . PRO A 1 134 ? -7.593 17.349 10.846 1.00 95.69 134 PRO A O 1
ATOM 1048 N N . LEU A 1 135 ? -7.041 18.091 8.791 1.00 95.62 135 LEU A N 1
ATOM 1049 C CA . LEU A 1 135 ? -8.412 18.209 8.276 1.00 95.62 135 LEU A CA 1
ATOM 1050 C C . LEU A 1 135 ? -9.098 16.837 8.169 1.00 95.62 135 LEU A C 1
ATOM 1052 O O . LEU A 1 135 ? -10.261 16.687 8.532 1.00 95.62 135 LEU A O 1
ATOM 1056 N N . ILE A 1 136 ? -8.360 15.810 7.739 1.00 94.94 136 ILE A N 1
ATOM 1057 C CA . ILE A 1 136 ? -8.835 14.419 7.699 1.00 94.94 136 ILE A CA 1
ATOM 1058 C C . ILE A 1 136 ? -9.169 13.936 9.117 1.00 94.94 136 ILE A C 1
ATOM 1060 O O . ILE A 1 136 ? -10.224 13.342 9.340 1.00 94.94 136 ILE A O 1
ATOM 1064 N N . ILE A 1 137 ? -8.299 14.221 10.092 1.00 95.19 137 ILE A N 1
ATOM 1065 C CA . ILE A 1 137 ? -8.532 13.867 11.500 1.00 95.19 137 ILE A CA 1
ATOM 1066 C C . ILE A 1 137 ? -9.765 14.592 12.048 1.00 95.19 137 ILE A C 1
ATOM 1068 O O . ILE A 1 137 ? -10.552 13.980 12.769 1.00 95.19 137 ILE A O 1
ATOM 1072 N N . GLU A 1 138 ? -9.947 15.869 11.721 1.00 94.50 138 GLU A N 1
ATOM 1073 C CA . GLU A 1 138 ? -11.111 16.653 12.140 1.00 94.50 138 GLU A CA 1
ATOM 1074 C C . GLU A 1 138 ? -12.408 16.074 11.565 1.00 94.50 138 GLU A C 1
ATOM 1076 O O . GLU A 1 138 ? -13.356 15.820 12.311 1.00 94.50 138 GLU A O 1
ATOM 1081 N N . LYS A 1 139 ? -12.424 15.766 10.263 1.00 93.50 139 LYS A N 1
ATOM 1082 C CA . LYS A 1 139 ? -13.568 15.134 9.599 1.00 93.50 139 LYS A CA 1
ATOM 1083 C C . LYS A 1 139 ? -13.937 13.802 10.256 1.00 93.50 139 LYS A C 1
ATOM 1085 O O . LYS A 1 139 ? -15.088 13.608 10.646 1.00 93.50 139 LYS A O 1
ATOM 1090 N N . LEU A 1 140 ? -12.964 12.903 10.422 1.00 94.12 140 LEU A N 1
ATOM 1091 C CA . LEU A 1 140 ? -13.191 11.594 11.043 1.00 94.12 140 LEU A CA 1
ATOM 1092 C C . LEU A 1 140 ? -13.633 11.723 12.511 1.00 94.12 140 LEU A C 1
ATOM 1094 O O . LEU A 1 140 ? -14.466 10.938 12.963 1.00 94.12 140 LEU A O 1
ATOM 1098 N N . SER A 1 141 ? -13.122 12.722 13.240 1.00 93.94 141 SER A N 1
ATOM 1099 C CA . SER A 1 141 ? -13.571 13.040 14.605 1.00 93.94 141 SER A CA 1
ATOM 1100 C C . SER A 1 141 ? -15.040 13.462 14.626 1.00 93.94 141 SER A C 1
ATOM 1102 O O . SER A 1 141 ? -15.821 12.922 15.408 1.00 93.94 141 SER A O 1
ATOM 1104 N N . ARG A 1 142 ? -15.437 14.386 13.740 1.00 93.31 142 ARG A N 1
ATOM 1105 C CA . ARG A 1 142 ? -16.818 14.883 13.636 1.00 93.31 142 ARG A CA 1
ATOM 1106 C C . ARG A 1 142 ? -17.805 13.761 13.316 1.00 93.31 142 ARG A C 1
ATOM 1108 O O . ARG A 1 142 ? -18.916 13.751 13.833 1.00 93.31 142 ARG A O 1
ATOM 1115 N N . GLU A 1 143 ? -17.381 12.805 12.498 1.00 91.62 143 GLU A N 1
ATOM 1116 C CA . GLU A 1 143 ? -18.179 11.639 12.108 1.00 91.62 143 GLU A CA 1
ATOM 1117 C C . GLU A 1 143 ? -18.103 10.474 13.112 1.00 91.62 143 GLU A C 1
ATOM 1119 O O . GLU A 1 143 ? -18.685 9.423 12.857 1.00 91.62 143 GLU A O 1
ATOM 1124 N N . ARG A 1 144 ? -17.407 10.645 14.248 1.00 90.06 144 ARG A N 1
ATOM 1125 C CA . ARG A 1 144 ? -17.210 9.616 15.290 1.00 90.06 144 ARG A CA 1
ATOM 1126 C C . ARG A 1 144 ? -16.594 8.313 14.759 1.00 90.06 144 ARG A C 1
ATOM 1128 O O . ARG A 1 144 ? -16.918 7.226 15.220 1.00 90.06 144 ARG A O 1
ATOM 1135 N N . LYS A 1 145 ? -15.674 8.425 13.797 1.00 92.25 145 LYS A N 1
ATOM 1136 C CA . LYS A 1 145 ? -14.966 7.292 13.168 1.00 92.25 145 LYS A CA 1
ATOM 1137 C C . LYS A 1 145 ? -13.543 7.083 13.702 1.00 92.25 145 LYS A C 1
ATOM 1139 O O . LYS A 1 145 ? -12.788 6.290 13.146 1.00 92.25 145 LYS A O 1
ATOM 1144 N N . ILE A 1 146 ? -13.156 7.806 14.755 1.00 93.44 146 ILE A N 1
ATOM 1145 C CA . ILE A 1 146 ? -11.861 7.663 15.434 1.00 93.44 146 ILE A CA 1
ATOM 1146 C C . ILE A 1 146 ? -12.080 6.994 16.788 1.00 93.44 146 ILE A C 1
ATOM 1148 O O . ILE A 1 146 ? -12.813 7.519 17.620 1.00 93.44 146 ILE A O 1
ATOM 1152 N N . LEU A 1 147 ? -11.385 5.879 17.021 1.00 92.88 147 LEU A N 1
ATOM 1153 C CA . LEU A 1 147 ? -11.368 5.199 18.321 1.00 92.88 147 LEU A CA 1
ATOM 1154 C C . LEU A 1 147 ? -10.323 5.792 19.271 1.00 92.88 147 LEU A C 1
ATOM 1156 O O . LEU A 1 147 ? -10.591 5.982 20.450 1.00 92.88 147 LEU A O 1
ATOM 1160 N N . ALA A 1 148 ? -9.132 6.102 18.754 1.00 93.00 148 ALA A N 1
ATOM 1161 C CA . ALA A 1 148 ? -8.046 6.705 19.514 1.00 93.00 148 ALA A CA 1
ATOM 1162 C C . ALA A 1 148 ? -7.183 7.598 18.622 1.00 93.00 148 ALA A C 1
ATOM 1164 O O . ALA A 1 148 ? -6.983 7.320 17.438 1.00 93.00 148 ALA A O 1
ATOM 1165 N N . LYS A 1 149 ? -6.625 8.656 19.214 1.00 93.69 149 LYS A N 1
ATOM 1166 C CA . LYS A 1 149 ? -5.637 9.533 18.581 1.00 93.69 149 LYS A CA 1
ATOM 1167 C C . LYS A 1 149 ? -4.386 9.565 19.446 1.00 93.69 149 LYS A C 1
ATOM 1169 O O . LYS A 1 149 ? -4.391 10.144 20.529 1.00 93.69 149 LYS A O 1
ATOM 1174 N N . LEU A 1 150 ? -3.316 8.966 18.942 1.00 92.50 150 LEU A N 1
ATOM 1175 C CA . LEU A 1 150 ? -2.022 8.892 19.615 1.00 92.50 150 LEU A CA 1
ATOM 1176 C C . LEU A 1 150 ? -0.983 9.697 18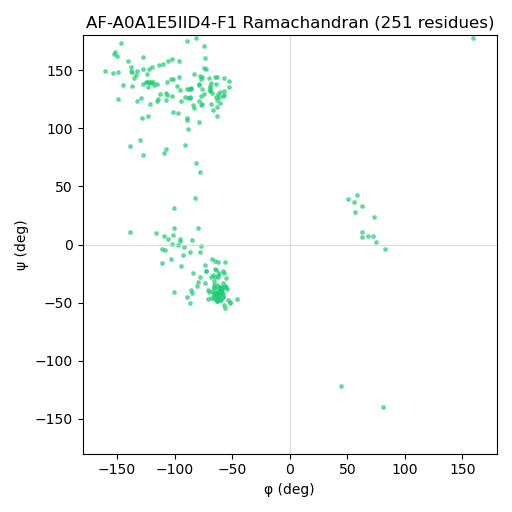.830 1.00 92.50 150 LEU A C 1
ATOM 1178 O O . LEU A 1 150 ? -1.115 9.891 17.621 1.00 92.50 150 LEU A O 1
ATOM 1182 N N . ARG A 1 151 ? 0.054 10.177 19.518 1.00 92.81 151 ARG A N 1
ATOM 1183 C CA . ARG A 1 151 ? 1.246 10.753 18.884 1.00 92.81 151 ARG A CA 1
ATOM 1184 C C . ARG A 1 151 ? 2.386 9.760 19.033 1.00 92.81 151 ARG A C 1
ATOM 1186 O O . ARG A 1 151 ? 2.651 9.305 20.140 1.00 92.81 151 ARG A O 1
ATOM 1193 N N . LEU A 1 152 ? 3.035 9.442 17.922 1.00 91.50 152 LEU A N 1
ATOM 1194 C CA . LEU A 1 152 ? 4.156 8.514 17.860 1.00 91.50 152 LEU A CA 1
ATOM 1195 C C . LEU A 1 152 ? 5.359 9.241 17.263 1.00 91.50 152 LEU A C 1
ATOM 1197 O O . LEU A 1 152 ? 5.207 10.006 16.310 1.00 91.50 152 LEU A O 1
ATOM 1201 N N . THR A 1 153 ? 6.539 8.979 17.816 1.00 94.62 153 THR A N 1
ATOM 1202 C CA . THR A 1 153 ? 7.817 9.450 17.279 1.00 94.62 153 THR A CA 1
ATOM 1203 C C . THR A 1 153 ? 8.612 8.231 16.851 1.00 94.62 153 THR A C 1
ATOM 1205 O O . THR A 1 153 ? 8.842 7.332 17.654 1.00 94.62 153 THR A O 1
ATOM 1208 N N . HIS A 1 154 ? 9.024 8.194 15.588 1.00 93.31 154 HIS A N 1
ATOM 1209 C CA . HIS A 1 154 ? 9.811 7.100 15.031 1.00 93.31 154 HIS A CA 1
ATOM 1210 C C . HIS A 1 154 ? 10.782 7.610 13.966 1.00 93.31 154 HIS A C 1
ATOM 1212 O O . HIS A 1 154 ? 10.741 8.780 13.576 1.00 93.31 154 HIS A O 1
ATOM 1218 N N . SER A 1 155 ? 11.644 6.724 13.476 1.00 95.19 155 SER A N 1
ATOM 1219 C CA . SER A 1 155 ? 12.438 7.008 12.284 1.00 95.19 155 SER A CA 1
ATOM 1220 C C . SER A 1 155 ? 11.534 7.049 11.050 1.00 95.19 155 SER A C 1
ATOM 1222 O O . SER A 1 155 ? 10.710 6.157 10.855 1.00 95.19 155 SER A O 1
ATOM 1224 N N . TYR A 1 156 ? 11.693 8.076 10.217 1.00 94.12 156 TYR A N 1
ATOM 1225 C CA . TYR A 1 156 ? 10.935 8.251 8.979 1.00 94.12 156 TYR A CA 1
ATOM 1226 C C . TYR A 1 156 ? 11.886 8.661 7.846 1.00 94.12 156 TYR A C 1
ATOM 1228 O O . TYR A 1 156 ? 12.842 9.403 8.101 1.00 94.12 156 TYR A O 1
ATOM 1236 N N . PRO A 1 157 ? 11.680 8.207 6.597 1.00 93.19 157 PRO A N 1
ATOM 1237 C CA . PRO A 1 157 ? 12.573 8.550 5.500 1.00 93.19 157 PRO A CA 1
ATOM 1238 C C . PRO A 1 157 ? 12.467 10.033 5.116 1.00 93.19 157 PRO A C 1
ATOM 1240 O O . PRO A 1 157 ? 11.381 10.601 4.978 1.00 93.19 157 PRO A O 1
ATOM 1243 N N . HIS A 1 158 ? 13.623 10.656 4.892 1.00 94.06 158 HIS A N 1
ATOM 1244 C CA . HIS A 1 158 ? 13.741 12.050 4.472 1.00 94.06 158 HIS A CA 1
ATOM 1245 C C . HIS A 1 158 ? 14.621 12.160 3.226 1.00 94.06 158 HIS A C 1
ATOM 1247 O O . HIS A 1 158 ? 15.533 11.363 3.001 1.00 94.06 158 HIS A O 1
ATOM 1253 N N . CYS A 1 159 ? 14.362 13.173 2.402 1.00 92.38 159 CYS A N 1
ATOM 1254 C CA . CYS A 1 159 ? 15.206 13.495 1.263 1.00 92.38 159 CYS A CA 1
ATOM 1255 C C . CYS A 1 159 ? 16.598 13.887 1.764 1.00 92.38 159 CYS A C 1
ATOM 1257 O O . CYS A 1 159 ? 16.750 14.904 2.437 1.00 92.38 159 CYS A O 1
ATOM 1259 N N . TRP A 1 160 ? 17.621 13.128 1.376 1.00 92.06 160 TRP A N 1
ATOM 1260 C CA . TRP A 1 160 ? 19.005 13.346 1.809 1.00 92.06 160 TRP A CA 1
ATOM 1261 C C . TRP A 1 160 ? 19.558 14.742 1.475 1.00 92.06 160 TRP A C 1
ATOM 1263 O O . TRP A 1 160 ? 20.491 15.201 2.121 1.00 92.06 160 TRP A O 1
ATOM 1273 N N . ARG A 1 161 ? 18.990 15.428 0.471 1.00 92.50 161 ARG A N 1
ATOM 1274 C CA . ARG A 1 161 ? 19.437 16.762 0.050 1.00 92.50 161 ARG A CA 1
ATOM 1275 C C . ARG A 1 161 ? 18.740 17.899 0.792 1.00 92.50 161 ARG A C 1
ATOM 1277 O O . ARG A 1 161 ? 19.395 18.867 1.149 1.00 92.50 161 ARG A O 1
ATOM 1284 N N . CYS A 1 162 ? 17.416 17.838 0.950 1.00 93.00 162 CYS A N 1
ATOM 1285 C CA . CYS A 1 162 ? 16.643 18.946 1.530 1.00 93.00 162 CYS A CA 1
ATOM 1286 C C . CYS A 1 162 ? 16.110 18.668 2.940 1.00 93.00 162 CYS A C 1
ATOM 1288 O O . CYS A 1 162 ? 15.480 19.547 3.519 1.00 93.00 162 CYS A O 1
ATOM 1290 N N . GLY A 1 163 ? 16.306 17.458 3.468 1.00 93.50 163 GLY A N 1
ATOM 1291 C CA . GLY A 1 163 ? 15.869 17.057 4.804 1.00 93.50 163 GLY A CA 1
ATOM 1292 C C . GLY A 1 163 ? 14.354 16.971 4.987 1.00 93.50 163 GLY A C 1
ATOM 1293 O O . GLY A 1 163 ? 13.903 16.790 6.109 1.00 93.50 163 GLY A O 1
ATOM 1294 N N . LYS A 1 164 ? 13.548 17.113 3.925 1.00 92.44 164 LYS A N 1
ATOM 1295 C CA . LYS A 1 164 ? 12.079 17.035 4.006 1.00 92.44 164 LYS A CA 1
ATOM 1296 C C . LYS A 1 164 ? 11.590 15.580 3.971 1.00 92.44 164 LYS A C 1
ATOM 1298 O O . LYS A 1 164 ? 12.218 14.778 3.273 1.00 92.44 164 LYS A O 1
ATOM 1303 N N . PRO A 1 165 ? 10.483 15.240 4.660 1.00 92.38 165 PRO A N 1
ATOM 1304 C CA . PRO A 1 165 ? 9.893 13.903 4.607 1.00 92.38 165 PRO A CA 1
ATOM 1305 C C . PRO A 1 165 ? 9.546 13.496 3.173 1.00 92.38 165 PRO A C 1
ATOM 1307 O O . PRO A 1 165 ? 9.112 14.336 2.380 1.00 92.38 165 PRO A O 1
ATOM 1310 N N . ILE A 1 166 ? 9.724 12.217 2.846 1.00 92.69 166 ILE A N 1
ATOM 1311 C CA . ILE A 1 166 ? 9.313 11.656 1.551 1.00 92.69 166 ILE A CA 1
ATOM 1312 C C . ILE A 1 166 ? 8.126 10.714 1.725 1.00 92.69 166 ILE A C 1
ATOM 1314 O O . ILE A 1 166 ? 7.942 10.137 2.790 1.00 92.69 166 ILE A O 1
ATOM 1318 N N . ILE A 1 167 ? 7.344 10.539 0.663 1.00 92.62 167 ILE A N 1
ATOM 1319 C CA . ILE A 1 167 ? 6.249 9.569 0.623 1.00 92.62 167 ILE A CA 1
ATOM 1320 C C . ILE A 1 167 ? 6.485 8.549 -0.484 1.00 92.62 167 ILE A C 1
ATOM 1322 O O . ILE A 1 167 ? 7.106 8.856 -1.505 1.00 92.62 167 ILE A O 1
ATOM 1326 N N . PHE A 1 168 ? 5.939 7.353 -0.299 1.00 92.31 168 PHE A N 1
ATOM 1327 C CA . PHE A 1 168 ? 5.792 6.396 -1.383 1.00 92.31 168 PHE A CA 1
ATOM 1328 C C . PHE A 1 168 ? 4.593 6.782 -2.240 1.00 92.31 168 PHE A C 1
ATOM 1330 O O . PHE A 1 168 ? 3.546 7.197 -1.734 1.00 92.31 168 PHE A O 1
ATOM 1337 N N . ARG A 1 169 ? 4.774 6.679 -3.554 1.00 93.06 169 ARG A N 1
ATOM 1338 C CA . ARG A 1 169 ? 3.749 7.010 -4.532 1.00 93.06 169 ARG A CA 1
ATOM 1339 C C . ARG A 1 169 ? 3.908 6.135 -5.768 1.00 93.06 169 ARG A C 1
ATOM 1341 O O . ARG A 1 169 ? 4.977 6.141 -6.384 1.00 93.06 169 ARG A O 1
ATOM 1348 N N . ALA A 1 170 ? 2.850 5.434 -6.152 1.00 91.44 170 ALA A N 1
ATOM 1349 C CA . ALA A 1 170 ? 2.783 4.758 -7.435 1.00 91.44 170 ALA A CA 1
ATOM 1350 C C . ALA A 1 170 ? 2.742 5.807 -8.548 1.00 91.44 170 ALA A C 1
ATOM 1352 O O . ALA A 1 170 ? 1.991 6.778 -8.499 1.00 91.44 170 ALA A O 1
ATOM 1353 N N . THR A 1 171 ? 3.602 5.629 -9.541 1.00 89.00 171 THR A N 1
ATOM 1354 C CA . THR A 1 171 ? 3.691 6.508 -10.707 1.00 89.00 171 THR A CA 1
ATOM 1355 C C . THR A 1 171 ? 3.732 5.640 -11.956 1.00 89.00 171 THR A C 1
ATOM 1357 O O . THR A 1 171 ? 4.262 4.529 -11.883 1.00 89.00 171 THR A O 1
ATOM 1360 N N . PRO A 1 172 ? 3.208 6.113 -13.098 1.00 86.88 172 PRO A N 1
ATOM 1361 C CA . PRO A 1 172 ? 3.401 5.425 -14.367 1.00 86.88 172 PRO A CA 1
ATOM 1362 C C . PRO A 1 172 ? 4.897 5.293 -14.671 1.00 86.88 172 PRO A C 1
ATOM 1364 O O . PRO A 1 172 ? 5.643 6.275 -14.623 1.00 86.88 172 PRO A O 1
ATOM 1367 N N . GLN A 1 173 ? 5.344 4.074 -14.958 1.00 91.25 173 GLN A N 1
ATOM 1368 C CA . GLN A 1 173 ? 6.734 3.769 -15.288 1.00 91.25 173 GLN A CA 1
ATOM 1369 C C . GLN A 1 173 ? 6.776 2.780 -16.459 1.00 91.25 173 GLN A C 1
ATOM 1371 O O . GLN A 1 173 ? 5.887 1.947 -16.620 1.00 91.25 173 GLN A O 1
ATOM 1376 N N . TRP A 1 174 ? 7.829 2.870 -17.264 1.00 92.81 174 TRP A N 1
ATOM 1377 C CA . TRP A 1 174 ? 8.140 1.941 -18.342 1.00 92.81 174 TRP A CA 1
ATOM 1378 C C . TRP A 1 174 ? 8.952 0.775 -17.799 1.00 92.81 174 TRP A C 1
ATOM 1380 O O . TRP A 1 174 ? 10.015 0.980 -17.206 1.00 92.81 174 TRP A O 1
ATOM 1390 N N . PHE A 1 175 ? 8.482 -0.442 -18.047 1.00 93.25 175 PHE A N 1
ATOM 1391 C CA . PHE A 1 175 ? 9.155 -1.670 -17.647 1.00 93.25 175 PHE A CA 1
ATOM 1392 C C . PHE A 1 175 ? 9.505 -2.514 -18.870 1.00 93.25 175 PHE A C 1
ATOM 1394 O O . PHE A 1 175 ? 8.711 -2.639 -19.799 1.00 93.25 175 PHE A O 1
ATOM 1401 N N . LEU A 1 176 ? 10.692 -3.116 -18.854 1.00 93.69 176 LEU A N 1
ATOM 1402 C CA . LEU A 1 176 ? 11.009 -4.252 -19.708 1.00 93.69 176 LEU A CA 1
ATOM 1403 C C . LEU A 1 176 ? 10.507 -5.517 -19.016 1.00 93.69 176 LEU A C 1
ATOM 1405 O O . LEU A 1 176 ? 10.992 -5.851 -17.930 1.00 93.69 176 LEU A O 1
ATOM 1409 N N . SER A 1 177 ? 9.598 -6.231 -19.679 1.00 94.75 177 SER A N 1
ATOM 1410 C CA . SER A 1 177 ? 9.207 -7.568 -19.246 1.00 94.75 177 SER A CA 1
ATOM 1411 C C . SER A 1 177 ? 10.385 -8.526 -19.414 1.00 94.75 177 SER A C 1
ATOM 1413 O O . SER A 1 177 ? 10.865 -8.748 -20.528 1.00 94.75 177 SER A O 1
ATOM 1415 N N . VAL A 1 178 ? 10.884 -9.068 -18.302 1.00 94.25 178 VAL A N 1
ATOM 1416 C CA . VAL A 1 178 ? 12.085 -9.929 -18.299 1.00 94.25 178 VAL A CA 1
ATOM 1417 C C . VAL A 1 178 ? 11.798 -11.306 -18.902 1.00 94.25 178 VAL A C 1
ATOM 1419 O O . VAL A 1 178 ? 12.709 -11.971 -19.398 1.00 94.25 178 VAL A O 1
ATOM 1422 N N . ASP A 1 179 ? 10.535 -11.718 -18.901 1.00 94.81 179 ASP A N 1
ATOM 1423 C CA . ASP A 1 179 ? 10.085 -12.992 -19.460 1.00 94.81 179 ASP A CA 1
ATOM 1424 C C . ASP A 1 179 ? 9.629 -12.881 -20.922 1.00 94.81 179 ASP A C 1
ATOM 1426 O O . ASP A 1 179 ? 9.447 -13.896 -21.595 1.00 94.81 179 ASP A O 1
ATOM 1430 N N . HIS A 1 180 ? 9.515 -11.662 -21.460 1.00 94.56 180 HIS A N 1
ATOM 1431 C CA . HIS A 1 180 ? 9.165 -11.448 -22.861 1.00 94.56 180 HIS A CA 1
ATOM 1432 C C . HIS A 1 180 ? 10.152 -12.155 -23.805 1.00 94.56 180 HIS A C 1
ATOM 1434 O O . HIS A 1 180 ? 11.372 -12.034 -23.665 1.00 94.56 180 HIS A O 1
ATOM 1440 N N . ASN A 1 181 ? 9.619 -12.886 -24.789 1.00 95.25 181 ASN A N 1
ATOM 1441 C CA . ASN A 1 181 ? 10.386 -13.657 -25.776 1.00 95.25 181 ASN A CA 1
ATOM 1442 C C . ASN A 1 181 ? 11.454 -14.584 -25.162 1.00 95.25 181 ASN A C 1
ATOM 1444 O O . ASN A 1 181 ? 12.565 -14.698 -25.701 1.00 95.25 181 ASN A O 1
ATOM 1448 N N . ASP A 1 182 ? 11.130 -15.228 -24.035 1.00 96.25 182 ASP A N 1
ATOM 1449 C CA . ASP A 1 182 ? 12.008 -16.145 -23.297 1.00 96.25 182 ASP A CA 1
ATOM 1450 C C . ASP A 1 182 ? 13.352 -15.517 -22.884 1.00 96.25 182 ASP A C 1
ATOM 1452 O O . ASP A 1 182 ? 14.369 -16.213 -22.764 1.00 96.25 182 ASP A O 1
ATOM 1456 N N . LEU A 1 183 ? 13.397 -14.194 -22.688 1.00 96.56 183 LEU A N 1
ATOM 1457 C CA . LEU A 1 183 ? 14.640 -13.482 -22.392 1.00 96.56 183 LEU A CA 1
ATOM 1458 C C . LEU A 1 183 ? 15.322 -14.031 -21.129 1.00 96.56 183 LEU A C 1
ATOM 1460 O O . LEU A 1 183 ? 16.519 -14.316 -21.177 1.00 96.56 183 LEU A O 1
ATOM 1464 N N . ARG A 1 184 ? 14.585 -14.274 -20.036 1.00 96.44 184 ARG A N 1
ATOM 1465 C CA . ARG A 1 184 ? 15.138 -14.892 -18.815 1.00 96.44 184 ARG A CA 1
ATOM 1466 C C . ARG A 1 184 ? 15.842 -16.219 -19.100 1.00 96.44 184 ARG A C 1
ATOM 1468 O O . ARG A 1 184 ? 16.979 -16.415 -18.674 1.00 96.44 184 ARG A O 1
ATOM 1475 N N . LYS A 1 185 ? 15.202 -17.110 -19.860 1.00 96.69 185 LYS A N 1
ATOM 1476 C CA . LYS A 1 185 ? 15.762 -18.418 -20.230 1.00 96.69 185 LYS A CA 1
ATOM 1477 C C . LYS A 1 185 ? 17.035 -18.261 -21.063 1.00 96.69 185 LYS A C 1
ATOM 1479 O O . LYS A 1 185 ? 18.040 -18.903 -20.770 1.00 96.69 185 LYS A O 1
ATOM 1484 N N . LYS A 1 186 ? 17.024 -17.363 -22.053 1.00 97.12 186 LYS A N 1
ATOM 1485 C CA . LYS A 1 186 ? 18.202 -17.052 -22.882 1.00 97.12 186 LYS A CA 1
ATOM 1486 C C . LYS A 1 186 ? 19.362 -16.503 -22.047 1.00 97.12 186 LYS A C 1
ATOM 1488 O O . LYS A 1 186 ? 20.503 -16.905 -22.260 1.00 97.12 186 LYS A O 1
ATOM 1493 N N . LEU A 1 187 ? 19.080 -15.631 -21.076 1.00 96.38 187 LEU A N 1
ATOM 1494 C CA . LEU A 1 187 ? 20.088 -15.100 -20.153 1.00 96.38 187 LEU A CA 1
ATOM 1495 C C . LEU A 1 187 ? 20.684 -16.204 -19.269 1.00 96.38 187 LEU A C 1
ATOM 1497 O O . LEU A 1 187 ? 21.901 -16.253 -19.108 1.00 96.38 187 LEU A O 1
ATOM 1501 N N . LEU A 1 188 ? 19.858 -17.110 -18.738 1.00 96.81 188 LEU A N 1
ATOM 1502 C CA . LEU A 1 188 ? 20.322 -18.245 -17.931 1.00 96.81 188 LEU A CA 1
ATOM 1503 C C . LEU A 1 188 ? 21.212 -19.207 -18.733 1.00 96.81 188 LEU A C 1
ATOM 1505 O O . LEU A 1 188 ? 22.227 -19.669 -18.213 1.00 96.81 188 LEU A O 1
ATOM 1509 N N . GLU A 1 189 ? 20.892 -19.466 -20.003 1.00 97.06 189 GLU A N 1
ATOM 1510 C CA . GLU A 1 189 ? 21.777 -20.235 -20.890 1.00 97.06 189 GLU A CA 1
ATOM 1511 C C . GLU A 1 189 ? 23.086 -19.489 -21.181 1.00 97.06 189 GLU A C 1
ATOM 1513 O O . GLU A 1 189 ? 24.163 -20.082 -21.125 1.00 97.06 189 GLU A O 1
ATOM 1518 N N . ALA A 1 190 ? 23.028 -18.176 -21.422 1.00 96.44 190 ALA A N 1
ATOM 1519 C CA . ALA A 1 190 ? 24.224 -17.370 -21.659 1.00 96.44 190 ALA A CA 1
ATOM 1520 C C . ALA A 1 190 ? 25.188 -17.391 -20.460 1.00 96.44 190 ALA A C 1
ATOM 1522 O O . ALA A 1 190 ? 26.398 -17.502 -20.654 1.00 96.44 190 ALA A O 1
ATOM 1523 N N . VAL A 1 191 ? 24.671 -17.358 -19.225 1.00 96.25 191 VAL A N 1
ATOM 1524 C CA . VAL A 1 191 ? 25.477 -17.406 -17.988 1.00 96.25 191 VAL A CA 1
ATOM 1525 C C . VAL A 1 191 ? 26.349 -18.659 -17.897 1.00 96.25 191 VAL A C 1
ATOM 1527 O O . VAL A 1 191 ? 27.467 -18.571 -17.380 1.00 96.25 191 VAL A O 1
ATOM 1530 N N . LYS A 1 192 ? 25.890 -19.801 -18.430 1.00 95.06 192 LYS A N 1
ATOM 1531 C CA . LYS A 1 192 ? 26.665 -21.056 -18.454 1.00 95.06 192 LYS A CA 1
ATOM 1532 C C . LYS A 1 192 ? 27.927 -20.953 -19.313 1.00 95.06 192 LYS A C 1
ATOM 1534 O O . LYS A 1 192 ? 28.912 -21.625 -19.027 1.00 95.06 192 LYS A O 1
ATOM 1539 N N . ASN A 1 193 ? 27.904 -20.091 -20.330 1.00 95.75 193 ASN A N 1
ATOM 1540 C CA . ASN A 1 193 ? 29.004 -19.904 -21.278 1.00 95.75 193 ASN A CA 1
ATOM 1541 C C . ASN A 1 193 ? 29.986 -18.797 -20.854 1.00 95.75 193 ASN A C 1
ATOM 1543 O O . ASN A 1 193 ? 30.983 -18.556 -21.533 1.00 95.75 193 ASN A O 1
ATOM 1547 N N . VAL A 1 194 ? 29.729 -18.110 -19.736 1.00 96.69 194 VAL A N 1
ATOM 1548 C CA . VAL A 1 194 ? 30.598 -17.048 -19.215 1.00 96.69 194 VAL A CA 1
ATOM 1549 C C . VAL A 1 194 ? 31.674 -17.641 -18.306 1.00 96.69 194 VAL A C 1
ATOM 1551 O O . VAL A 1 194 ? 31.399 -18.418 -17.392 1.00 96.69 194 VAL A O 1
ATOM 1554 N N . ARG A 1 195 ? 32.928 -17.218 -18.501 1.00 96.56 195 ARG A N 1
ATOM 1555 C CA . ARG A 1 195 ? 34.017 -17.519 -17.565 1.00 96.56 195 ARG A CA 1
ATOM 1556 C C . ARG A 1 195 ? 33.940 -16.590 -16.350 1.00 96.56 195 ARG A C 1
ATOM 1558 O O . ARG A 1 195 ? 34.336 -15.431 -16.423 1.00 96.56 195 ARG A O 1
ATOM 1565 N N . TRP A 1 196 ? 33.492 -17.121 -15.217 1.00 96.75 196 TRP A N 1
ATOM 1566 C CA . TRP A 1 196 ? 33.384 -16.379 -13.957 1.00 96.75 196 TRP A CA 1
ATOM 1567 C C . TRP A 1 196 ? 34.687 -16.397 -13.153 1.00 96.75 196 TRP A C 1
ATOM 1569 O O . TRP A 1 196 ? 35.226 -17.464 -12.844 1.00 96.75 196 TRP A O 1
ATOM 1579 N N . ILE A 1 197 ? 35.171 -15.216 -12.766 1.00 95.75 197 ILE A N 1
ATOM 1580 C CA . ILE A 1 197 ? 36.307 -15.047 -11.853 1.00 95.75 197 ILE A CA 1
ATOM 1581 C C . ILE A 1 197 ? 35.866 -14.089 -10.739 1.00 95.75 197 ILE A C 1
ATOM 1583 O O . ILE A 1 197 ? 35.693 -12.903 -11.014 1.00 95.75 197 ILE A O 1
ATOM 1587 N N . PRO A 1 198 ? 35.667 -14.565 -9.495 1.00 95.44 198 PRO A N 1
ATOM 1588 C CA . PRO A 1 198 ? 35.736 -15.958 -9.026 1.00 95.44 198 PRO A CA 1
ATOM 1589 C C . PRO A 1 198 ? 34.533 -16.817 -9.473 1.00 95.44 198 PRO A C 1
ATOM 1591 O O . PRO A 1 198 ? 33.461 -16.297 -9.779 1.00 95.44 198 PRO A O 1
ATOM 1594 N N . LYS A 1 199 ? 34.686 -18.155 -9.458 1.00 92.75 199 LYS A N 1
ATOM 1595 C CA . LYS A 1 199 ? 33.678 -19.111 -9.977 1.00 92.75 199 LYS A CA 1
ATOM 1596 C C . LYS A 1 199 ? 32.282 -18.947 -9.367 1.00 92.75 199 LYS A C 1
ATOM 1598 O O . LYS A 1 199 ? 31.290 -19.060 -10.079 1.00 92.75 199 LYS A O 1
ATOM 1603 N N . TYR A 1 200 ? 32.189 -18.645 -8.070 1.00 92.94 200 TYR A N 1
ATOM 1604 C CA . TYR A 1 200 ? 30.898 -18.482 -7.390 1.00 92.94 200 TYR A CA 1
ATOM 1605 C C . TYR A 1 200 ? 30.080 -17.283 -7.908 1.00 92.94 200 TYR A C 1
ATOM 1607 O O . TYR A 1 200 ? 28.887 -17.192 -7.619 1.00 92.94 200 TYR A O 1
ATOM 1615 N N . GLY A 1 201 ? 30.692 -16.365 -8.670 1.00 95.19 201 GLY A N 1
ATOM 1616 C CA . GLY A 1 201 ? 29.991 -15.252 -9.310 1.00 95.19 201 GLY A CA 1
ATOM 1617 C C . GLY A 1 201 ? 28.860 -15.720 -10.228 1.00 95.19 201 GLY A C 1
ATOM 1618 O O . GLY A 1 201 ? 27.786 -15.121 -10.209 1.00 95.19 201 GLY A O 1
ATOM 1619 N N . GLY A 1 202 ? 29.054 -16.844 -10.930 1.00 95.38 202 GLY A N 1
ATOM 1620 C CA . GLY A 1 202 ? 28.023 -17.443 -11.780 1.00 95.38 202 GLY A CA 1
ATOM 1621 C C . GLY A 1 202 ? 26.776 -17.823 -10.988 1.00 95.38 202 GLY A C 1
ATOM 1622 O O . GLY A 1 202 ? 25.683 -17.394 -11.335 1.00 95.38 202 GLY A O 1
ATOM 1623 N N . ASN A 1 203 ? 26.941 -18.506 -9.851 1.00 95.00 203 ASN A N 1
ATOM 1624 C CA . ASN A 1 203 ? 25.821 -18.898 -8.987 1.00 95.00 203 ASN A CA 1
ATOM 1625 C C . ASN A 1 203 ? 25.018 -17.684 -8.496 1.00 95.00 203 ASN A C 1
ATOM 1627 O O . ASN A 1 203 ? 23.790 -17.732 -8.447 1.00 95.00 203 ASN A O 1
ATOM 1631 N N . ARG A 1 204 ? 25.699 -16.577 -8.163 1.00 95.19 204 ARG A N 1
ATOM 1632 C CA . ARG A 1 204 ? 25.033 -15.334 -7.737 1.00 95.19 204 ARG A CA 1
ATOM 1633 C C . ARG A 1 204 ? 24.205 -14.717 -8.862 1.00 95.19 204 ARG A C 1
ATOM 1635 O O . ARG A 1 204 ? 23.088 -14.275 -8.607 1.00 95.19 204 ARG A O 1
ATOM 1642 N N . ILE A 1 205 ? 24.737 -14.684 -10.084 1.00 96.56 205 ILE A N 1
ATOM 1643 C CA . ILE A 1 205 ? 24.024 -14.136 -11.243 1.00 96.56 205 ILE A CA 1
ATOM 1644 C C . ILE A 1 205 ? 22.862 -15.041 -11.658 1.00 96.56 205 ILE A C 1
ATOM 1646 O O . ILE A 1 205 ? 21.779 -14.524 -11.917 1.00 96.56 205 ILE A O 1
ATOM 1650 N N . THR A 1 206 ? 23.033 -16.364 -11.643 1.00 96.56 206 THR A N 1
ATOM 1651 C CA . THR A 1 206 ? 21.943 -17.322 -11.889 1.00 96.56 206 THR A CA 1
ATOM 1652 C C . THR A 1 206 ? 20.786 -17.096 -10.918 1.00 96.56 206 THR A C 1
ATOM 1654 O O . THR A 1 206 ? 19.675 -16.810 -11.357 1.00 96.56 206 THR A O 1
ATOM 1657 N N . ALA A 1 207 ? 21.056 -17.103 -9.608 1.00 95.94 207 ALA A N 1
ATOM 1658 C CA . ALA A 1 207 ? 20.024 -16.899 -8.590 1.00 95.94 207 ALA A CA 1
ATOM 1659 C C . ALA A 1 207 ? 19.327 -15.530 -8.717 1.00 95.94 207 ALA A C 1
ATOM 1661 O O . ALA A 1 207 ? 18.117 -15.414 -8.512 1.00 95.94 207 ALA A O 1
ATOM 1662 N N . MET A 1 208 ? 20.081 -14.483 -9.082 1.00 95.12 208 MET A N 1
ATOM 1663 C CA . MET A 1 208 ? 19.515 -13.166 -9.373 1.00 95.12 208 MET A CA 1
ATOM 1664 C C . MET A 1 208 ? 18.568 -13.223 -10.579 1.00 95.12 208 MET A C 1
ATOM 1666 O O . MET A 1 208 ? 17.464 -12.692 -10.498 1.00 95.12 208 MET A O 1
ATOM 1670 N N . LEU A 1 209 ? 18.988 -13.830 -11.693 1.00 95.69 209 LEU A N 1
ATOM 1671 C CA . LEU A 1 209 ? 18.194 -13.911 -12.920 1.00 95.69 209 LEU A CA 1
ATOM 1672 C C . LEU A 1 209 ? 16.936 -14.762 -12.749 1.00 95.69 209 LEU A C 1
ATOM 1674 O O . LEU A 1 209 ? 15.908 -14.406 -13.311 1.00 95.69 209 LEU A O 1
ATOM 1678 N N . GLU A 1 210 ? 16.976 -15.830 -11.956 1.00 95.06 210 GLU A N 1
ATOM 1679 C CA . GLU A 1 210 ? 15.803 -16.669 -11.664 1.00 95.06 210 GLU A CA 1
ATOM 1680 C C . GLU A 1 210 ? 14.681 -15.884 -10.979 1.00 95.06 210 GLU A C 1
ATOM 1682 O O . GLU A 1 210 ? 13.513 -16.069 -11.300 1.00 95.06 210 GLU A O 1
ATOM 1687 N N . ARG A 1 211 ? 15.032 -14.966 -10.072 1.00 92.25 211 ARG A N 1
ATOM 1688 C CA . ARG A 1 211 ? 14.067 -14.214 -9.248 1.00 92.25 211 ARG A CA 1
ATOM 1689 C C . ARG A 1 211 ? 13.893 -12.763 -9.680 1.00 92.25 211 ARG A C 1
ATOM 1691 O O . ARG A 1 211 ? 13.226 -11.990 -8.997 1.00 92.25 211 ARG A O 1
ATOM 1698 N N . ARG A 1 212 ? 14.529 -12.359 -10.784 1.00 92.19 212 ARG A N 1
ATOM 1699 C CA . ARG A 1 212 ? 14.535 -10.964 -11.228 1.00 92.19 212 ARG A CA 1
ATOM 1700 C C . ARG A 1 212 ? 13.116 -10.493 -11.577 1.00 92.19 212 ARG A C 1
ATOM 1702 O O . ARG A 1 212 ? 12.503 -11.121 -12.439 1.00 92.19 212 ARG A O 1
ATOM 1709 N N . PRO A 1 213 ? 12.609 -9.407 -10.972 1.00 90.38 213 PRO A N 1
ATOM 1710 C CA . PRO A 1 213 ? 11.371 -8.779 -11.417 1.00 90.38 213 PRO A CA 1
ATOM 1711 C C . PRO A 1 213 ? 11.591 -7.999 -12.719 1.00 90.38 213 PRO A C 1
ATOM 1713 O O . PRO A 1 213 ? 12.734 -7.769 -13.132 1.00 90.38 213 PRO A O 1
ATOM 1716 N N . ASP A 1 214 ? 10.496 -7.540 -13.320 1.00 92.69 214 ASP A N 1
ATOM 1717 C CA . ASP A 1 214 ? 10.532 -6.665 -14.488 1.00 92.69 214 ASP A CA 1
ATOM 1718 C C . ASP A 1 214 ? 11.402 -5.428 -14.258 1.00 92.69 214 ASP A C 1
ATOM 1720 O O . ASP A 1 214 ? 11.446 -4.825 -13.178 1.00 92.69 214 ASP A O 1
ATOM 1724 N N . TRP A 1 215 ? 12.146 -5.049 -15.294 1.00 93.81 215 TRP A N 1
ATOM 1725 C CA . TRP A 1 215 ? 13.138 -3.995 -15.171 1.00 93.81 215 TRP A CA 1
ATOM 1726 C C . TRP A 1 215 ? 12.512 -2.634 -15.471 1.00 93.81 215 TRP A C 1
ATOM 1728 O O . TRP A 1 215 ? 12.252 -2.302 -16.621 1.00 93.81 215 TRP A O 1
ATOM 1738 N N . CYS A 1 216 ? 12.338 -1.810 -14.435 1.00 93.44 216 CYS A N 1
ATOM 1739 C CA . CYS A 1 216 ? 11.952 -0.406 -14.587 1.00 93.44 216 CYS A CA 1
ATOM 1740 C C . CYS A 1 216 ? 13.031 0.390 -15.344 1.00 93.44 216 CYS A C 1
ATOM 1742 O O . CYS A 1 216 ? 14.116 0.652 -14.799 1.00 93.44 216 CYS A O 1
ATOM 1744 N N . LEU A 1 217 ? 12.711 0.802 -16.571 1.00 92.69 217 LEU A N 1
ATOM 1745 C CA . LEU A 1 217 ? 13.567 1.563 -17.482 1.00 92.69 217 LEU A CA 1
ATOM 1746 C C . LEU A 1 217 ? 13.475 3.073 -17.239 1.00 92.69 217 LEU A C 1
ATOM 1748 O O . LEU A 1 217 ? 14.484 3.774 -17.300 1.00 92.69 217 LEU A O 1
ATOM 1752 N N . SER A 1 218 ? 12.281 3.590 -16.948 1.00 93.19 218 SER A N 1
ATOM 1753 C CA . SER A 1 218 ? 12.053 5.034 -16.856 1.00 93.19 218 SER A CA 1
ATOM 1754 C C . SER A 1 218 ? 12.590 5.653 -15.576 1.00 93.19 218 SER A C 1
ATOM 1756 O O . SER A 1 218 ? 12.545 5.072 -14.492 1.00 93.19 218 SER A O 1
ATOM 1758 N N . ARG A 1 219 ? 13.092 6.882 -15.694 1.00 89.56 219 ARG A N 1
ATOM 1759 C CA . ARG A 1 219 ? 13.487 7.730 -14.568 1.00 89.56 219 ARG A CA 1
ATOM 1760 C C . ARG A 1 219 ? 12.993 9.144 -14.837 1.00 89.56 219 ARG A C 1
ATOM 1762 O O . ARG A 1 219 ? 13.176 9.663 -15.932 1.00 89.56 219 ARG A O 1
ATOM 1769 N N . GLN A 1 220 ? 12.425 9.794 -13.827 1.00 87.25 220 GLN A N 1
ATOM 1770 C CA . GLN A 1 220 ? 11.989 11.190 -13.913 1.00 87.25 220 GLN A CA 1
ATOM 1771 C C . GLN A 1 220 ? 13.197 12.119 -13.694 1.00 87.25 220 GLN A C 1
ATOM 1773 O O . GLN A 1 220 ? 13.361 12.736 -12.639 1.00 87.25 220 GLN A O 1
ATOM 1778 N N . ARG A 1 221 ? 14.112 12.149 -14.671 1.00 85.00 221 ARG A N 1
ATOM 1779 C CA . ARG A 1 221 ? 15.348 12.949 -14.661 1.00 85.00 221 ARG A CA 1
ATOM 1780 C C . ARG A 1 221 ? 15.515 13.669 -15.995 1.00 85.00 221 ARG A C 1
ATOM 1782 O O . ARG A 1 221 ? 15.156 13.133 -17.032 1.00 85.00 221 ARG A O 1
ATOM 1789 N N . LEU A 1 222 ? 16.089 14.872 -15.944 1.00 86.25 222 LEU A N 1
ATOM 1790 C CA . LEU A 1 222 ? 16.356 15.683 -17.138 1.00 86.25 222 LEU A CA 1
ATOM 1791 C C . LEU A 1 222 ? 17.611 15.230 -17.892 1.00 86.25 222 LEU A C 1
ATOM 1793 O O . LEU A 1 222 ? 17.674 15.354 -19.106 1.00 86.25 222 LEU A O 1
ATOM 1797 N N . TRP A 1 223 ? 18.615 14.725 -17.172 1.00 90.69 223 TRP A N 1
ATOM 1798 C CA . TRP A 1 223 ? 19.871 14.272 -17.760 1.00 90.69 223 TRP A CA 1
ATOM 1799 C C . TRP A 1 223 ? 19.845 12.758 -17.972 1.00 90.69 223 TRP A C 1
ATOM 1801 O O . TRP A 1 223 ? 19.805 11.998 -17.000 1.00 90.69 223 TRP A O 1
ATOM 1811 N N . GLY A 1 224 ? 19.860 12.332 -19.234 1.00 89.06 224 GLY A N 1
ATOM 1812 C CA . GLY A 1 224 ? 19.835 10.930 -19.644 1.00 89.06 224 GLY A CA 1
ATOM 1813 C C . GLY A 1 224 ? 19.354 10.769 -21.085 1.00 89.06 224 GLY A C 1
ATOM 1814 O O . GLY A 1 224 ? 19.000 11.749 -21.736 1.00 89.06 224 GLY A O 1
ATOM 1815 N N . VAL A 1 225 ? 19.333 9.529 -21.577 1.00 90.00 225 VAL A N 1
ATOM 1816 C CA . VAL A 1 225 ? 18.748 9.205 -22.886 1.00 90.00 225 VAL A CA 1
ATOM 1817 C C . VAL A 1 225 ? 17.219 9.214 -22.752 1.00 90.00 225 VAL A C 1
ATOM 1819 O O . VAL A 1 225 ? 16.694 8.451 -21.935 1.00 90.00 225 VAL A O 1
ATOM 1822 N N . PRO A 1 226 ? 16.490 10.058 -23.506 1.00 89.38 226 PRO A N 1
ATOM 1823 C CA . PRO A 1 226 ? 15.031 10.065 -23.473 1.00 89.38 226 PRO A CA 1
ATOM 1824 C C . PRO A 1 226 ? 14.458 8.737 -23.973 1.00 89.38 226 PRO A C 1
ATOM 1826 O O . PRO A 1 226 ? 14.981 8.149 -24.917 1.00 89.38 226 PRO A O 1
ATOM 1829 N N . ILE A 1 227 ? 13.350 8.284 -23.381 1.00 90.75 227 ILE A N 1
ATOM 1830 C CA . ILE A 1 227 ? 12.594 7.156 -23.935 1.00 90.75 227 ILE A CA 1
ATOM 1831 C C . ILE A 1 227 ? 11.793 7.692 -25.137 1.00 90.75 227 ILE A C 1
ATOM 1833 O O . ILE A 1 227 ? 10.992 8.608 -24.938 1.00 90.75 227 ILE A O 1
ATOM 1837 N N . PRO A 1 228 ? 11.997 7.170 -26.365 1.00 91.44 228 PRO A N 1
ATOM 1838 C CA . PRO A 1 228 ? 11.409 7.711 -27.593 1.00 91.44 228 PRO A CA 1
ATOM 1839 C C . PRO A 1 228 ? 9.932 7.310 -27.751 1.00 91.44 228 PRO A C 1
ATOM 1841 O O . PRO A 1 228 ? 9.563 6.608 -28.688 1.00 91.44 228 PRO A O 1
ATOM 1844 N N . VAL A 1 229 ? 9.084 7.746 -26.817 1.00 90.81 229 VAL A N 1
ATOM 1845 C CA . VAL A 1 229 ? 7.631 7.532 -26.840 1.00 90.81 229 VAL A CA 1
ATOM 1846 C C . VAL A 1 229 ? 6.915 8.867 -26.968 1.00 90.81 229 VAL A C 1
ATOM 1848 O O . VAL A 1 229 ? 7.255 9.835 -26.286 1.00 90.81 229 VAL A O 1
ATOM 1851 N N . PHE A 1 230 ? 5.882 8.897 -27.804 1.00 91.19 230 PHE A N 1
ATOM 1852 C CA . PHE A 1 230 ? 4.920 9.994 -27.845 1.00 91.19 230 PHE A CA 1
ATOM 1853 C C . PHE A 1 230 ? 3.606 9.559 -27.215 1.00 91.19 230 PHE A C 1
ATOM 1855 O O . PHE A 1 230 ? 3.304 8.375 -27.165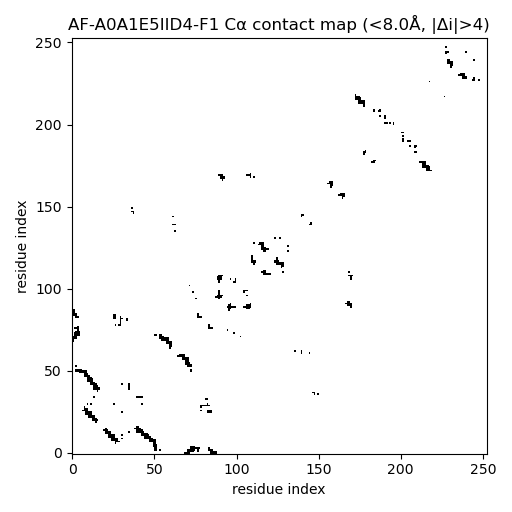 1.00 91.19 230 PHE A O 1
ATOM 1862 N N . TYR A 1 231 ? 2.809 10.517 -26.762 1.00 91.69 231 TYR A N 1
ATOM 1863 C CA . TYR A 1 231 ? 1.493 10.250 -26.192 1.00 91.69 231 TYR A CA 1
ATOM 1864 C C . TYR A 1 231 ? 0.428 10.972 -27.005 1.00 91.69 231 TYR A C 1
ATOM 1866 O O . TYR A 1 231 ? 0.622 12.125 -27.409 1.00 91.69 231 TYR A O 1
ATOM 1874 N N . CYS A 1 232 ? -0.702 10.307 -27.234 1.00 92.31 232 CYS A N 1
ATOM 1875 C CA . CYS A 1 232 ? -1.876 10.967 -27.785 1.00 92.31 232 CYS A CA 1
ATOM 1876 C C . CYS A 1 232 ? -2.352 12.052 -26.809 1.00 92.31 232 CYS A C 1
ATOM 1878 O O . CYS A 1 232 ? -2.536 11.789 -25.623 1.00 92.31 232 CYS A O 1
ATOM 1880 N N . LYS A 1 233 ? -2.573 13.276 -27.301 1.00 92.00 233 LYS A N 1
ATOM 1881 C CA . LYS A 1 233 ? -3.020 14.392 -26.451 1.00 92.00 233 LYS A CA 1
ATOM 1882 C C . LYS A 1 233 ? -4.446 14.218 -25.928 1.00 92.00 233 LYS A C 1
ATOM 1884 O O . LYS A 1 233 ? -4.757 14.770 -24.881 1.00 92.00 233 LYS A O 1
ATOM 1889 N N . GLU A 1 234 ? -5.293 13.495 -26.656 1.00 92.94 234 GLU A N 1
ATOM 1890 C CA . GLU A 1 234 ? -6.709 13.335 -26.311 1.00 92.94 234 GLU A CA 1
ATOM 1891 C C . GLU A 1 234 ? -6.934 12.176 -25.337 1.00 92.94 234 GLU A C 1
ATOM 1893 O O . GLU A 1 234 ? -7.575 12.365 -24.308 1.00 92.94 234 GLU A O 1
ATOM 1898 N N . CYS A 1 235 ? -6.386 10.990 -25.630 1.00 91.00 235 CYS A N 1
ATOM 1899 C CA . CYS A 1 235 ? -6.615 9.792 -24.815 1.00 91.00 235 CYS A CA 1
ATOM 1900 C C . CYS A 1 235 ? -5.446 9.408 -23.898 1.00 91.00 235 CYS A C 1
ATOM 1902 O O . CYS A 1 235 ? -5.621 8.565 -23.026 1.00 91.00 235 CYS A O 1
ATOM 1904 N N . GLY A 1 236 ? -4.258 9.998 -24.067 1.00 86.75 236 GLY A N 1
ATOM 1905 C CA . GLY A 1 236 ? -3.085 9.674 -23.250 1.00 86.75 236 GLY A CA 1
ATOM 1906 C C . GLY A 1 236 ? -2.415 8.334 -23.573 1.00 86.75 236 GLY A C 1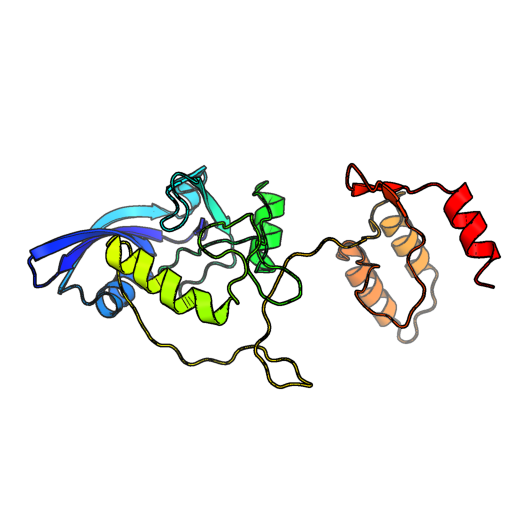
ATOM 1907 O O . GLY A 1 236 ? -1.433 7.992 -22.921 1.00 86.75 236 GLY A O 1
ATOM 1908 N N . GLU A 1 237 ? -2.893 7.595 -24.578 1.00 92.12 237 GLU A N 1
ATOM 1909 C CA . GLU A 1 237 ? -2.278 6.334 -25.008 1.00 92.12 237 GLU A CA 1
ATOM 1910 C C . GLU A 1 237 ? -0.859 6.557 -25.565 1.00 92.12 237 GLU A C 1
ATOM 1912 O O . GLU A 1 237 ? -0.634 7.525 -26.312 1.00 92.12 237 GLU A O 1
ATOM 1917 N N . PRO A 1 238 ? 0.110 5.685 -25.228 1.00 92.38 238 PRO A N 1
ATOM 1918 C CA . PRO A 1 238 ? 1.454 5.761 -25.773 1.00 92.38 238 PRO A CA 1
ATOM 1919 C C . PRO A 1 238 ? 1.491 5.284 -27.232 1.00 92.38 238 PRO A C 1
ATOM 1921 O O . PRO A 1 238 ? 1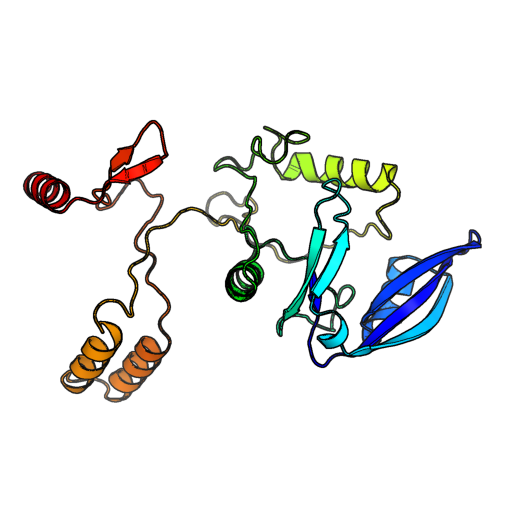.067 4.182 -27.571 1.00 92.38 238 PRO A O 1
ATOM 1924 N N . LEU A 1 239 ? 2.086 6.096 -28.100 1.00 91.38 239 LEU A N 1
ATOM 1925 C CA . LEU A 1 239 ? 2.409 5.753 -29.478 1.00 91.38 239 LEU A CA 1
ATOM 1926 C C . LEU A 1 239 ? 3.798 5.102 -29.533 1.00 91.38 239 LEU A C 1
ATOM 1928 O O . LEU A 1 239 ? 4.825 5.787 -29.525 1.00 91.38 239 LEU A O 1
ATOM 1932 N N . LEU A 1 240 ? 3.807 3.771 -29.591 1.00 88.06 240 LEU A N 1
ATOM 1933 C CA . LEU A 1 240 ? 5.000 2.927 -29.691 1.00 88.06 240 LEU A CA 1
ATOM 1934 C C . LEU A 1 240 ? 5.118 2.333 -31.101 1.00 88.06 240 LEU A C 1
ATOM 1936 O O . LEU A 1 240 ? 4.714 1.198 -31.339 1.00 88.06 240 LEU A O 1
ATOM 1940 N N . ASP A 1 241 ? 5.665 3.102 -32.041 1.00 91.62 241 ASP A N 1
ATOM 1941 C CA . ASP A 1 241 ? 5.872 2.662 -33.427 1.00 91.62 241 ASP A CA 1
ATOM 1942 C C . ASP A 1 241 ? 7.372 2.543 -33.735 1.00 91.62 241 ASP A C 1
ATOM 1944 O O . ASP A 1 241 ? 8.142 3.480 -33.498 1.00 91.62 241 ASP A O 1
ATOM 1948 N N . SER A 1 242 ? 7.794 1.399 -34.282 1.00 91.69 242 SER A N 1
ATOM 1949 C CA . SER A 1 242 ? 9.204 1.136 -34.592 1.00 91.69 242 SER A CA 1
ATOM 1950 C C . SER A 1 242 ? 9.790 2.146 -35.577 1.00 91.69 242 SER A C 1
ATOM 1952 O O . SER A 1 242 ? 10.913 2.594 -35.376 1.00 91.69 242 SER A O 1
ATOM 1954 N N . LYS A 1 243 ? 9.025 2.606 -36.574 1.00 93.00 243 LYS A N 1
ATOM 1955 C CA . LYS A 1 243 ? 9.492 3.601 -37.553 1.00 93.00 243 LYS A CA 1
ATOM 1956 C C . LYS A 1 243 ? 9.770 4.945 -36.891 1.00 93.00 243 LYS A C 1
ATOM 1958 O O . LYS A 1 243 ? 10.699 5.650 -37.285 1.00 93.00 243 LYS A O 1
ATOM 1963 N N . ILE A 1 244 ? 8.959 5.320 -35.900 1.00 91.19 244 ILE A N 1
ATOM 1964 C CA . ILE A 1 244 ? 9.160 6.551 -35.129 1.00 91.19 244 ILE A CA 1
ATOM 1965 C C . ILE A 1 244 ? 10.419 6.430 -34.270 1.00 91.19 244 ILE A C 1
ATOM 1967 O O . ILE A 1 244 ? 11.249 7.342 -34.270 1.00 91.19 244 ILE A O 1
ATOM 1971 N N . ILE A 1 245 ? 10.579 5.299 -33.580 1.00 92.75 245 ILE A N 1
ATOM 1972 C CA . ILE A 1 245 ? 11.744 5.017 -32.733 1.00 92.75 245 ILE A CA 1
ATOM 1973 C C . ILE A 1 245 ? 13.032 5.026 -33.568 1.00 92.75 245 ILE A C 1
ATOM 1975 O O . ILE A 1 245 ? 13.984 5.720 -33.204 1.00 92.75 245 ILE A O 1
ATOM 1979 N N . ASP A 1 246 ? 13.044 4.343 -34.715 1.00 92.25 246 ASP A N 1
ATOM 1980 C CA . ASP A 1 246 ? 14.187 4.289 -35.633 1.00 92.25 246 ASP A CA 1
ATOM 1981 C C . ASP A 1 246 ? 14.553 5.685 -36.153 1.00 92.25 246 ASP A C 1
ATOM 1983 O O . ASP A 1 246 ? 15.728 6.064 -36.199 1.00 92.25 246 ASP A O 1
ATOM 1987 N N . LYS A 1 247 ? 13.542 6.497 -36.485 1.00 92.00 247 LYS A N 1
ATOM 1988 C CA . LYS A 1 247 ? 13.749 7.878 -36.926 1.00 92.00 247 LYS A CA 1
ATOM 1989 C C . LYS A 1 247 ? 14.360 8.743 -35.823 1.00 92.00 247 LYS A C 1
ATOM 1991 O O . LYS A 1 247 ? 15.274 9.508 -36.114 1.00 92.00 247 LYS A O 1
ATOM 1996 N N . ILE A 1 248 ? 13.902 8.623 -34.573 1.00 91.00 248 ILE A N 1
ATOM 1997 C CA . ILE A 1 248 ? 14.514 9.331 -33.434 1.00 91.00 248 ILE A CA 1
ATOM 1998 C C . ILE A 1 248 ? 15.951 8.857 -33.218 1.00 91.00 248 ILE A C 1
ATOM 2000 O O . ILE A 1 248 ? 16.841 9.687 -33.052 1.00 91.00 248 ILE A O 1
ATOM 2004 N N . SER A 1 249 ? 16.196 7.546 -33.256 1.00 90.44 249 SER A N 1
ATOM 2005 C CA . SER A 1 249 ? 17.538 6.983 -33.081 1.00 90.44 249 SER A CA 1
ATOM 2006 C C . SER A 1 249 ? 18.540 7.557 -34.090 1.00 90.44 249 SER A C 1
ATOM 2008 O O . SER A 1 249 ? 19.681 7.833 -33.724 1.00 90.44 249 SER A O 1
ATOM 2010 N N . ALA A 1 250 ? 18.110 7.823 -35.327 1.00 91.31 250 ALA A N 1
ATOM 2011 C CA . ALA A 1 250 ? 18.949 8.464 -36.337 1.00 91.31 250 ALA A CA 1
ATOM 2012 C C . ALA A 1 250 ? 19.329 9.927 -36.012 1.00 91.31 250 ALA A C 1
ATOM 2014 O O . ALA A 1 250 ? 20.376 10.382 -36.469 1.00 91.31 250 ALA A O 1
ATOM 2015 N N . PHE A 1 251 ? 18.518 10.653 -35.232 1.00 87.88 251 PHE A N 1
ATOM 2016 C CA . PHE A 1 251 ? 18.783 12.046 -34.836 1.00 87.88 251 PHE A CA 1
ATOM 2017 C C . PHE A 1 251 ? 19.705 12.186 -33.617 1.00 87.88 251 PHE A C 1
ATOM 2019 O O . PHE A 1 251 ? 20.330 13.230 -33.460 1.00 87.88 251 PHE A O 1
ATOM 2026 N N . VAL A 1 252 ? 19.776 11.175 -32.746 1.00 76.25 252 VAL A N 1
ATOM 2027 C CA . VAL A 1 252 ? 20.492 11.228 -31.452 1.00 76.25 252 VAL A CA 1
ATOM 2028 C C . VAL A 1 252 ? 21.872 10.545 -31.546 1.00 76.25 252 VAL A C 1
ATOM 2030 O O . VAL A 1 252 ? 22.339 9.941 -30.586 1.00 76.25 252 VAL A O 1
ATOM 2033 N N . ARG A 1 253 ? 22.512 10.592 -32.722 1.00 57.03 253 ARG A N 1
ATOM 2034 C CA . ARG A 1 253 ? 23.857 10.031 -32.939 1.00 57.03 253 ARG A CA 1
ATOM 2035 C C . ARG A 1 253 ? 24.962 10.911 -32.372 1.00 57.03 253 ARG A C 1
ATOM 2037 O O . ARG A 1 253 ? 24.894 12.140 -32.582 1.00 57.03 253 ARG A O 1
#

Mean predicted aligned error: 6.21 Å

Radius of gyration: 24.3 Å; Cα contacts (8 Å, |Δi|>4): 342; chains: 1; bounding box: 58×42×69 Å

Foldseek 3Di:
DEAAQAFKWFFKWFAAPVRDTDTDIFGPLCPVVLCVQLVTPDIDTDDMDGLNVQAQPWDADLQDPRDTDGYDYDPPQDSPDDRSDDDAALFFDPSSVVSCVVVVNDRDFQADPVQAGPVVCVVRGRPHPVRCVVVSVVVSVVVVNDSHDDDDDDDADADPPPRHGDTRGDDDFDWAACPPPPNLVVVLVVLVVDDDVVPCVSVVVNVCSVPPGTHGPDDPDPDDDDDQWDADPPPRDIDDDPVSVVVVVVVVD

Sequence (253 aa):
MAFNKEFEYAAAVYKFEDSREERLIVAKALAENVKDKIKAASFEIVWETKGIGFVGLKCRNPLVGDRQSQGIVAGFVSMEDGTGIVHIAPGHGQEDYQAGLEYGLEIISPVNDKGLYTKEVPEFENIHIHKANPLIIEKLSRERKILAKLRLTHSYPHCWRCGKPIIFRATPQWFLSVDHNDLRKKLLEAVKNVRWIPKYGGNRITAMLERRPDWCLSRQRLWGVPIPVFYCKECGEPLLDSKIIDKISAFVR

pLDDT: mean 92.94, std 3.95, range [57.03, 97.5]

Organism: Endomicrobium trichonymphae (NCBI:txid1408204)

Nearest PDB structures (foldseek):
  8c9g-assembly1_A  TM=7.735E-01  e=1.888E-22  Priestia megaterium
  8c9f-assembly1_A  TM=7.663E-01  e=1.809E-20  Priestia megaterium
  8c8v-assembly1_A  TM=6.754E-01  e=1.297E-16  Priestia megaterium NBRC 15308 = ATCC 14581
  8c9d-assembly1_A  TM=6.694E-01  e=1.297E-16  Priestia megaterium
  8c8w-assembly1_A  TM=6.734E-01  e=2.719E-16  Priestia megaterium

Solvent-accessible surface area (backbone atoms only — not comparable to full-atom values): 15150 Å² total; per-residue (Å²): 55,34,21,25,48,82,45,55,29,23,40,28,45,34,34,33,88,86,71,48,74,47,82,41,81,31,22,51,91,28,45,66,63,42,32,63,65,50,60,36,75,46,71,45,79,80,45,76,46,45,27,55,78,39,53,71,40,79,41,73,38,89,84,55,72,82,45,72,38,50,26,39,67,35,86,85,53,51,83,89,60,75,44,38,64,42,86,66,49,27,10,48,38,73,70,31,31,53,51,19,64,76,71,70,46,81,72,59,50,58,53,46,100,83,44,21,28,30,79,85,41,64,94,46,44,75,35,40,57,80,69,41,52,61,53,53,52,50,52,34,51,78,70,68,70,60,75,62,89,85,89,85,88,77,93,74,67,50,39,92,86,78,69,45,79,64,81,60,66,62,70,96,72,48,60,46,64,46,63,55,92,50,41,45,61,54,50,55,58,51,52,74,76,54,90,48,85,61,64,68,53,45,60,55,51,49,57,47,57,76,70,55,70,63,44,74,72,63,69,102,62,90,82,74,86,78,77,80,65,48,60,42,90,86,81,62,52,74,50,86,48,68,71,58,37,54,55,50,56,69,72,74,112

Secondary structure (DSSP, 8-state):
-EE-SSSEEEEEEEE-TTS-EEEEEEEGGGHHHHHHHHT-SEEEEEEEEEGGGGTT-EEE-SSSTTPEEEPEE-TT--SSSTTS-B---TTS-HHHHHHHHHTT------B-TTSBB-TTSGGGBT-BHHHHHHHHHHHHHHTT--S----------B-TTT--B---------EE-TTGGGHHHHHHHHHHTS--SSTHHHHHHHHHHHTPPPEE-----SSSPPP--EE-TTT--EE--HHHHHHHHHH--